Protein 3BQZ (pdb70)

InterPro domains:
  IPR001647 DNA-binding HTH domain, TetR-type [PF00440] (7-53)
  IPR001647 DNA-binding HTH domain, TetR-type [PR00455] (7-20)
  IPR001647 DNA-binding HTH domain, TetR-type [PR00455] (28-51)
  IPR001647 DNA-binding HTH domain, TetR-type [PS50977] (1-61)
  IPR009057 Homedomain-like superfamily [SSF46689] (3-65)
  IPR013571 Transcription regulator QacR, C-terminal [PF08360] (57-188)
  IPR023772 DNA-binding HTH domain, TetR-type, conserved site [PS01081] (19-49)
  IPR036271 Tetracyclin repressor-like, C-terminal domain superfamily [SSF48498] (73-186)
  IPR050624 Nucleoid occlusion factor SlmA/HTH-type transcriptional regulator [PTHR43479] (4-172)

B-factor: mean 48.82, std 16.09, range [23.46, 126.9]

Radius of gyration: 21.6 Å; Cα contacts (8 Å, |Δi|>4): 389; chains: 2; bounding box: 62×37×54 Å

Organism: Staphylococcus aureus (strain Mu50 / ATCC 700699) (NCBI:txid158878)

CATH classification: 1.10.10.60 (+1 more: 1.10.357.10)

Secondary structure (DSSP, 8-state):
-HHHHHHHHHHHHHHHHHHHH--HHHHHHHHT--HHHHHHHHSSHHHHHHHHHHHHHHHHHHHHHHHGGG--SHHHHHHHHHHHHHHHHHH-TTHHHHHHHHHHHTT-HHHHHHHHHHHHHHHHHHHHHHHHHHHHTS---S-HHHHHHHHHHHHHHHHHH-----HHHHHHHHHHHHHHHHHHT-/-HHHHHHHHHHHHHHTTTT--HHHHHHHTT--HHHHHHHTSSHHHHHHHHHHHHHHHHHHHHHHHGGG--SHHHHHHHHHHHHHH-SSSGGGHHHHHHHHTT-------HHHHHHHHHHHHHHHHHHHHTTS---S-HHHHHHHHHHHHHHHHHHTTTS-HHHHHHHHHHHHHHHHHTT-

Solvent-accessible surface area: 17112 Å² total; per-residue (Å²): 123,117,56,5,31,35,37,0,33,99,20,2,36,47,44,0,6,38,36,0,73,52,48,58,6,38,77,108,8,102,32,39,73,54,43,11,142,91,92,3,55,80,56,38,65,8,0,39,56,5,0,85,70,6,14,57,88,9,52,97,36,19,155,144,38,44,141,150,7,91,50,13,118,69,35,0,58,36,0,0,61,20,2,14,74,14,115,40,8,2,31,0,7,4,1,9,6,2,0,47,51,80,79,106,101,68,43,72,14,58,156,26,14,102,51,13,18,69,16,0,52,72,3,0,107,64,0,51,125,105,68,58,33,92,17,167,73,19,93,11,4,0,66,2,0,0,2,0,0,1,0,2,4,0,32,2,62,66,71,90,74,97,86,18,26,133,22,0,52,79,0,0,92,3,0,18,61,8,23,110,129,55,93,69,90,0,21,36,15,0,60,114,21,1,65,156,71,6,3,44,65,0,68,30,28,74,0,12,154,107,6,145,42,56,128,53,39,6,153,171,59,3,57,55,36,37,45,0,0,7,69,4,19,62,79,24,10,61,125,28,72,87,57,20,135,133,53,45,142,174,11,180,41,11,85,83,29,0,66,44,3,0,52,17,6,1,40,20,41,109,148,46,67,0,31,80,0,47,20,18,0,14,0,30,36,16,67,47,133,74,20,10,65,102,12,42,52,19,55,67,67,66,28,79,16,2,56,82,4,0,110,77,0,47,132,99,63,41,17,105,18,164,81,16,85,15,2,0,74,1,0,6,17,0,0,32,0,4,10,34,10,10,54,22,80,87,51,108,67,25,45,124,5,0,45,83,0,0,92,5,0,2,55,8,22,106

Sequence (366 aa):
KDKILGVAKELFIKNGYNATTTGEIVKLSESSKGNLYYHFKTKENLFLEILNIEESKWQEQWKKEQIKAKTNREKFYLYNELSLTTQYYYPLQNAIIEFYTEYTNINEMNKLENKYIDAYHVIFKEGNLNGEWSINDVNAVSKIAANAVNGIVTFTHEQNINERIKLMNKFSQIFLNGLSNLKDKILGVAKELFIKNGYNATTTGEIVKLSESSKGNLYYHFKTKENLFLEILNIEESKWQEQWKKEQIKAKTNREKFYLYNELSLTTQYYYPLQNAIIEFYTEYYKTNSINEKMNKLENKYIDAYHVIFKEGNLNGEWSINDVNAVSKIAANAVNGIVTFTHEQNINERIKLMNKFSQIFLNGLS

Nearest PDB structures (foldseek):
  3bqz-assembly1_B  TM=1.006E+00  e=1.310E-23  Staphylococcus aureus
  3br3-assembly1_B  TM=9.927E-01  e=4.222E-20  Staphylococcus aureus
  3bti-assembly2_E  TM=9.973E-01  e=6.108E-20  Staphylococcus aureus subsp. aureus Mu50
  3bt9-assembly2_E  TM=9.835E-01  e=7.347E-20  Staphylococcus aureus subsp. aureus Mu50
  3br2-assembly2_E  TM=9.962E-01  e=5.600E-19  Staphylococcus aureus

Structure (mmCIF, N/CA/C/O backbone):
data_3BQZ
#
_entry.id   3BQZ
#
_cell.length_a   104.387
_cell.length_b   104.387
_cell.length_c   97.184
_cell.angle_alpha   90.00
_cell.angle_beta   90.00
_cell.angle_gamma   120.00
#
_symmetry.space_group_name_H-M   'P 62'
#
loop_
_entity.id
_entity.type
_entity.pdbx_description
1 polymer 'HTH-type transcriptional regulator qacR'
2 non-polymer 'SULFATE ION'
3 non-polymer IMIDAZOLE
4 non-polymer 'MALACHITE GREEN'
5 water water
#
loop_
_atom_site.group_PDB
_atom_site.id
_atom_site.type_symbol
_atom_site.label_atom_id
_atom_site.label_alt_id
_atom_site.label_comp_id
_atom_site.label_asym_id
_atom_site.label_entity_id
_atom_site.label_seq_id
_atom_site.pdbx_PDB_ins_code
_atom_site.Cartn_x
_atom_site.Cartn_y
_atom_site.Cartn_z
_atom_site.occupancy
_atom_site.B_iso_or_equiv
_atom_site.auth_seq_id
_atom_site.auth_comp_id
_atom_site.auth_asym_id
_atom_site.auth_atom_id
_atom_site.pdbx_PDB_model_num
ATOM 1 N N . LYS A 1 4 ? 4.155 73.393 27.530 1.00 78.75 4 LYS B N 1
ATOM 2 C CA . LYS A 1 4 ? 4.900 74.468 26.812 1.00 78.74 4 LYS B CA 1
ATOM 3 C C . LYS A 1 4 ? 5.972 73.874 25.899 1.00 78.27 4 LYS B C 1
ATOM 4 O O . LYS A 1 4 ? 6.058 74.227 24.723 1.00 78.16 4 LYS B O 1
ATOM 10 N N . ASP A 1 5 ? 6.771 72.960 26.443 1.00 77.50 5 ASP B N 1
ATOM 11 C CA . ASP A 1 5 ? 7.968 72.467 25.755 1.00 76.93 5 ASP B CA 1
ATOM 12 C C . ASP A 1 5 ? 7.653 71.440 24.657 1.00 75.55 5 ASP B C 1
ATOM 13 O O . ASP A 1 5 ? 8.447 71.253 23.726 1.00 75.55 5 ASP B O 1
ATOM 18 N N . LYS A 1 6 ? 6.506 70.771 24.783 1.00 73.67 6 LYS B N 1
ATOM 19 C CA . LYS A 1 6 ? 6.002 69.868 23.746 1.00 72.11 6 LYS B CA 1
ATOM 20 C C . LYS A 1 6 ? 5.448 70.658 22.551 1.00 70.39 6 LYS B C 1
ATOM 21 O O . LYS A 1 6 ? 5.529 70.211 21.400 1.00 69.65 6 LYS B O 1
ATOM 23 N N . ILE A 1 7 ? 4.879 71.827 22.837 1.00 68.73 7 ILE B N 1
ATOM 24 C CA . ILE A 1 7 ? 4.350 72.704 21.795 1.00 67.49 7 ILE B CA 1
ATOM 25 C C . ILE A 1 7 ? 5.503 73.329 20.996 1.00 65.99 7 ILE B C 1
ATOM 26 O O . ILE A 1 7 ? 5.401 73.475 19.780 1.00 65.96 7 ILE B O 1
ATOM 31 N N . LEU A 1 8 ? 6.592 73.675 21.687 1.00 64.00 8 LEU B N 1
ATOM 32 C CA . LEU A 1 8 ? 7.770 74.278 21.059 1.00 62.49 8 LEU B CA 1
ATOM 33 C C . LEU A 1 8 ? 8.531 73.306 20.161 1.00 62.41 8 LEU B C 1
ATOM 34 O O . LEU A 1 8 ? 9.046 73.696 19.107 1.00 62.12 8 LEU B O 1
ATOM 39 N N . GLY A 1 9 ? 8.623 72.052 20.595 1.00 61.60 9 GLY B N 1
ATOM 40 C CA . GLY A 1 9 ? 9.385 71.042 19.877 1.00 60.58 9 GLY B CA 1
ATOM 41 C C . GLY A 1 9 ? 8.664 70.559 18.639 1.00 59.76 9 GLY B C 1
ATOM 42 O O . GLY A 1 9 ? 9.262 70.455 17.572 1.00 60.09 9 GLY B O 1
ATOM 43 N N . VAL A 1 10 ? 7.378 70.252 18.792 1.00 58.66 10 VAL B N 1
ATOM 44 C CA . VAL A 1 10 ? 6.534 69.832 17.670 1.00 57.67 10 VAL B CA 1
ATOM 45 C C . VAL A 1 10 ? 6.323 70.977 16.671 1.00 56.16 10 VAL B C 1
ATOM 46 O O . VAL A 1 10 ? 6.301 70.745 15.464 1.00 56.17 10 VAL B O 1
ATOM 50 N N . ALA A 1 11 ? 6.165 72.200 17.177 1.00 54.36 11 ALA B N 1
ATOM 51 C CA . ALA A 1 11 ? 5.987 73.362 16.320 1.00 52.93 11 ALA B CA 1
ATOM 52 C C . ALA A 1 11 ? 7.207 73.507 15.419 1.00 51.33 11 ALA B C 1
ATOM 53 O O . ALA A 1 11 ? 7.090 73.497 14.191 1.00 51.15 11 ALA B O 1
ATOM 55 N N . LYS A 1 12 ? 8.373 73.613 16.045 1.00 49.98 12 LYS B N 1
ATOM 56 C CA . LYS A 1 12 ? 9.630 73.757 15.323 1.00 49.62 12 LYS B CA 1
ATOM 57 C C . LYS A 1 12 ? 9.748 72.719 14.212 1.00 48.69 12 LYS B C 1
ATOM 58 O O . LYS A 1 12 ? 10.104 73.057 13.083 1.00 47.32 12 LYS B O 1
ATOM 64 N N . GLU A 1 13 ? 9.415 71.470 14.525 1.00 47.50 13 GLU B N 1
ATOM 65 C CA . GLU A 1 13 ? 9.576 70.392 13.567 1.00 47.36 13 GLU B CA 1
ATOM 66 C C . GLU A 1 13 ? 8.639 70.515 12.389 1.00 46.36 13 GLU B C 1
ATOM 67 O O . GLU A 1 13 ? 9.052 70.293 11.248 1.00 45.00 13 GLU B O 1
ATOM 73 N N . LEU A 1 14 ? 7.376 70.818 12.677 1.00 45.77 14 LEU B N 1
ATOM 74 C CA . LEU A 1 14 ? 6.378 71.006 11.641 1.00 46.08 14 LEU B CA 1
ATOM 75 C C . LEU A 1 14 ? 6.726 72.205 10.760 1.00 45.76 14 LEU B C 1
ATOM 76 O O . LEU A 1 14 ? 6.533 72.143 9.554 1.00 45.98 14 LEU B O 1
ATOM 81 N N . PHE A 1 15 ? 7.233 73.280 11.368 1.00 45.61 15 PHE B N 1
ATOM 82 C CA . PHE A 1 15 ? 7.655 74.480 10.627 1.00 45.88 15 PHE B CA 1
ATOM 83 C C . PHE A 1 15 ? 8.803 74.154 9.679 1.00 45.43 15 PHE B C 1
ATOM 84 O O . PHE A 1 15 ? 8.806 74.587 8.530 1.00 43.89 15 PHE B O 1
ATOM 92 N N . ILE A 1 16 ? 9.778 73.393 10.173 1.00 45.04 16 ILE B N 1
ATOM 93 C CA . ILE A 1 16 ? 10.877 72.929 9.343 1.00 44.60 16 ILE B CA 1
ATOM 94 C C . ILE A 1 16 ? 10.361 72.060 8.198 1.00 45.00 16 ILE B C 1
ATOM 95 O O . ILE A 1 16 ? 10.750 72.255 7.048 1.00 43.54 16 ILE B O 1
ATOM 100 N N . LYS A 1 17 ? 9.486 71.109 8.521 1.00 46.11 17 LYS B N 1
ATOM 101 C CA . LYS A 1 17 ? 8.995 70.140 7.541 1.00 47.29 17 LYS B CA 1
ATOM 102 C C . LYS A 1 17 ? 8.068 70.771 6.491 1.00 48.39 17 LYS B C 1
ATOM 103 O O . LYS A 1 17 ? 8.179 70.455 5.299 1.00 49.68 17 LYS B O 1
ATOM 105 N N . ASN A 1 18 ? 7.176 71.664 6.936 1.00 48.61 18 ASN B N 1
ATOM 106 C CA . ASN A 1 18 ? 6.080 72.180 6.098 1.00 48.53 18 ASN B CA 1
ATOM 107 C C . ASN A 1 18 ? 6.027 73.698 5.896 1.00 47.53 18 ASN B C 1
ATOM 108 O O . ASN A 1 18 ? 5.228 74.175 5.107 1.00 48.22 18 ASN B O 1
ATOM 113 N N . GLY A 1 19 ? 6.841 74.457 6.616 1.00 46.77 19 GLY B N 1
ATOM 114 C CA . GLY A 1 19 ? 6.785 75.908 6.546 1.00 46.31 19 GLY B CA 1
ATOM 115 C C . GLY A 1 19 ? 5.768 76.506 7.501 1.00 46.88 19 GLY B C 1
ATOM 116 O O . GLY A 1 19 ? 5.105 75.778 8.251 1.00 47.36 19 GLY B O 1
ATOM 117 N N . TYR A 1 20 ? 5.648 77.835 7.472 1.00 46.85 20 TYR B N 1
ATOM 118 C CA . TYR A 1 20 ? 4.770 78.566 8.389 1.00 48.09 20 TYR B CA 1
ATOM 119 C C . TYR A 1 20 ? 3.290 78.337 8.068 1.00 49.44 20 TYR B C 1
ATOM 120 O O . TYR A 1 20 ? 2.520 77.938 8.936 1.00 48.26 20 TYR B O 1
ATOM 129 N N . ASN A 1 21 ? 2.903 78.581 6.816 1.00 51.18 21 ASN B N 1
ATOM 130 C CA . ASN A 1 21 ? 1.492 78.506 6.420 1.00 52.05 21 ASN B CA 1
ATOM 131 C C . ASN A 1 21 ? 0.856 77.133 6.637 1.00 52.76 21 ASN B C 1
ATOM 132 O O . ASN A 1 21 ? -0.220 77.037 7.224 1.00 52.80 21 ASN B O 1
ATOM 137 N N . ALA A 1 22 ? 1.529 76.078 6.186 1.00 53.64 22 ALA B N 1
ATOM 138 C CA . ALA A 1 22 ? 0.979 74.717 6.249 1.00 54.38 22 ALA B CA 1
ATOM 139 C C . ALA A 1 22 ? 0.941 74.110 7.667 1.00 55.81 22 ALA B C 1
ATOM 140 O O . ALA A 1 22 ? 0.371 73.035 7.866 1.00 56.03 22 ALA B O 1
ATOM 142 N N . THR A 1 23 ? 1.548 74.788 8.637 1.00 57.01 23 THR B N 1
ATOM 143 C CA . THR A 1 23 ? 1.508 74.360 10.030 1.00 58.34 23 THR B C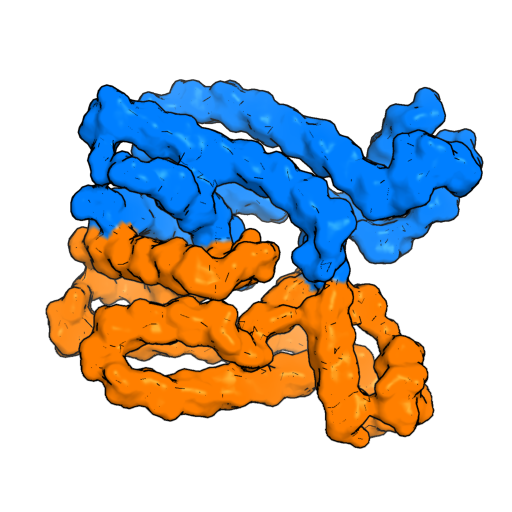A 1
ATOM 144 C C . THR A 1 23 ? 0.353 75.076 10.728 1.00 59.86 23 THR B C 1
ATOM 145 O O . THR A 1 23 ? 0.369 76.292 10.863 1.00 58.78 23 THR B O 1
ATOM 149 N N . THR A 1 24 ? -0.663 74.322 11.146 1.00 62.70 24 THR B N 1
ATOM 150 C CA . THR A 1 24 ? -1.826 74.907 11.828 1.00 64.95 24 THR B CA 1
ATOM 151 C C . THR A 1 24 ? -1.738 74.659 13.332 1.00 66.76 24 THR B C 1
ATOM 152 O O . THR A 1 24 ? -1.154 73.665 13.762 1.00 66.50 24 THR B O 1
ATOM 156 N N . THR A 1 25 ? -2.317 75.568 14.120 1.00 69.25 25 THR B N 1
ATOM 157 C CA . THR A 1 25 ? -2.399 75.406 15.580 1.00 71.41 25 THR B CA 1
ATOM 158 C C . THR A 1 25 ? -3.188 74.153 15.972 1.00 72.92 25 THR B C 1
ATOM 159 O O . THR A 1 25 ? -2.956 73.586 17.038 1.00 73.25 25 THR B O 1
ATOM 163 N N . GLY A 1 26 ? -4.125 73.737 15.119 1.00 74.54 26 GLY B N 1
ATOM 164 C CA . GLY A 1 26 ? -4.837 72.471 15.306 1.00 76.07 26 GLY B CA 1
ATOM 165 C C . GLY A 1 26 ? -3.907 71.277 15.157 1.00 77.34 26 GLY B C 1
ATOM 166 O O . GLY A 1 26 ? -3.960 70.330 15.943 1.00 77.62 26 GLY B O 1
ATOM 167 N N . GLU A 1 27 ? -3.051 71.334 14.140 1.00 78.72 27 GLU B N 1
ATOM 168 C CA . GLU A 1 27 ? -2.041 70.304 13.898 1.00 79.58 27 GLU B CA 1
ATOM 169 C C . GLU A 1 27 ? -0.980 70.266 15.004 1.00 80.08 27 GLU B C 1
ATOM 170 O O . GLU A 1 27 ? -0.431 69.201 15.291 1.00 80.07 27 GLU B O 1
ATOM 176 N N . ILE A 1 28 ? -0.684 71.421 15.608 1.00 80.69 28 ILE B N 1
ATOM 177 C CA . ILE A 1 28 ? 0.219 71.480 16.765 1.00 81.52 28 ILE B CA 1
ATOM 178 C C . ILE A 1 28 ? -0.500 70.886 17.978 1.00 82.39 28 ILE B C 1
ATOM 179 O O . ILE A 1 28 ? 0.074 70.090 18.717 1.00 82.30 28 ILE B O 1
ATOM 184 N N . VAL A 1 29 ? -1.755 71.294 18.168 1.00 83.25 29 VAL B N 1
ATOM 185 C CA . VAL A 1 29 ? -2.621 70.788 19.246 1.00 83.75 29 VAL B CA 1
ATOM 186 C C . VAL A 1 29 ? -2.780 69.261 19.235 1.00 84.21 29 VAL B C 1
ATOM 187 O O . VAL A 1 29 ? -2.729 68.627 20.289 1.00 84.07 29 VAL B O 1
ATOM 191 N N . LYS A 1 30 ? -2.968 68.681 18.049 1.00 84.92 30 LYS B N 1
ATOM 192 C CA . LYS A 1 30 ? -3.189 67.234 17.909 1.00 85.46 30 LYS B CA 1
ATOM 193 C C . LYS A 1 30 ? -1.934 66.400 18.200 1.00 86.01 30 LYS B C 1
ATOM 194 O O . LYS A 1 30 ? -2.018 65.345 18.829 1.00 86.30 30 LYS B O 1
ATOM 196 N N . LEU A 1 31 ? -0.780 66.881 17.745 1.00 86.61 31 LEU B N 1
ATOM 197 C CA . LEU A 1 31 ? 0.486 66.145 17.860 1.00 87.06 31 LEU B CA 1
ATOM 198 C C . LEU A 1 31 ? 1.310 66.520 19.108 1.00 87.26 31 LEU B C 1
ATOM 199 O O . LEU A 1 31 ? 2.364 65.925 19.350 1.00 86.79 31 LEU B O 1
ATOM 204 N N . SER A 1 32 ? 0.837 67.493 19.891 1.00 87.69 32 SER B N 1
ATOM 205 C CA . SER A 1 32 ? 1.530 67.909 21.117 1.00 88.21 32 SER B CA 1
ATOM 206 C C . SER A 1 32 ? 0.727 67.630 22.392 1.00 89.20 32 SER B C 1
ATOM 207 O O . SER A 1 32 ? 1.117 68.071 23.477 1.00 89.22 32 SER B O 1
ATOM 210 N N . GLU A 1 33 ? -0.376 66.895 22.266 1.00 90.29 33 GLU B N 1
ATOM 211 C CA . GLU A 1 33 ? -1.214 66.545 23.414 1.00 91.49 33 GLU B CA 1
ATOM 212 C C . GLU A 1 33 ? -1.491 67.762 24.312 1.00 92.48 33 GLU B C 1
ATOM 213 O O . GLU A 1 33 ? -1.075 67.805 25.474 1.00 92.95 33 GLU B O 1
ATOM 215 N N . SER A 1 34 ? -2.180 68.752 23.753 1.00 93.12 34 SER B N 1
ATOM 216 C CA . SER A 1 34 ? -2.539 69.964 24.490 1.00 93.74 34 SER B CA 1
ATOM 217 C C . SER A 1 34 ? -3.709 70.672 23.809 1.00 94.21 34 SER B C 1
ATOM 218 O O . SER A 1 34 ? -3.928 70.507 22.606 1.00 94.38 34 SER B O 1
ATOM 220 N N . SER A 1 35 ? -4.459 71.453 24.584 1.00 94.52 35 SER B N 1
ATOM 221 C CA . SER A 1 35 ? -5.651 72.134 24.077 1.00 94.53 35 SER B CA 1
ATOM 222 C C . SER A 1 35 ? -5.311 73.377 23.262 1.00 94.40 35 SER B C 1
ATOM 223 O O . SER A 1 35 ? -4.206 73.910 23.362 1.00 94.23 35 SER B O 1
ATOM 224 N N . LYS A 1 36 ? -6.271 73.832 22.459 1.00 94.56 36 LYS B N 1
ATOM 225 C CA . LYS A 1 36 ? -6.137 75.087 21.715 1.00 94.67 36 LYS B CA 1
ATOM 226 C C . LYS A 1 36 ? -5.996 76.286 22.664 1.00 94.88 36 LYS B C 1
ATOM 227 O O . LYS A 1 36 ? -5.369 77.289 22.316 1.00 95.04 36 LYS B O 1
ATOM 229 N N . GLY A 1 37 ? -6.587 76.171 23.854 1.00 94.92 37 GLY B N 1
ATOM 230 C CA . GLY A 1 37 ? -6.423 77.158 24.923 1.00 94.83 37 GLY B CA 1
ATOM 231 C C . GLY A 1 37 ? -5.147 76.971 25.732 1.00 94.82 37 GLY B C 1
ATOM 232 O O . GLY A 1 37 ? -4.722 77.885 26.444 1.00 94.82 37 GLY B O 1
ATOM 233 N N . ASN A 1 38 ? -4.550 75.782 25.645 1.00 94.61 38 ASN B N 1
ATOM 234 C CA . ASN A 1 38 ? -3.232 75.522 26.228 1.00 94.24 38 ASN B CA 1
ATOM 235 C C . ASN A 1 38 ? -2.123 76.227 25.442 1.00 93.88 38 ASN B C 1
ATOM 236 O O . ASN A 1 38 ? -1.147 76.699 26.031 1.00 93.95 38 ASN B O 1
ATOM 238 N N . LEU A 1 39 ? -2.273 76.288 24.116 1.00 93.27 39 LEU B N 1
ATOM 239 C CA . LEU A 1 39 ? -1.361 77.056 23.259 1.00 92.72 39 LEU B CA 1
ATOM 240 C C . LEU A 1 39 ? -1.502 78.544 23.561 1.00 92.18 39 LEU B C 1
ATOM 241 O O . LEU A 1 39 ? -0.503 79.258 23.695 1.00 91.91 39 LEU B O 1
ATOM 243 N N . TYR A 1 40 ? -2.753 78.995 23.667 1.00 91.79 40 TYR B N 1
ATOM 244 C CA . TYR A 1 40 ? -3.078 80.333 24.166 1.00 91.38 40 TYR B CA 1
ATOM 245 C C . TYR A 1 40 ? -2.575 80.457 25.603 1.00 90.37 40 TYR B C 1
ATOM 246 O O . TYR A 1 40 ? -2.383 79.447 26.287 1.00 91.03 40 TYR B O 1
ATOM 255 N N . TYR A 1 41 ? -2.338 81.685 26.056 1.00 88.72 41 TYR B N 1
ATOM 256 C CA . TYR A 1 41 ? -1.838 81.931 27.416 1.00 87.16 41 TYR B CA 1
ATOM 257 C C . TYR A 1 41 ? -0.337 81.658 27.501 1.00 85.28 41 TYR B C 1
ATOM 258 O O . TYR A 1 41 ? 0.432 82.538 27.906 1.00 85.29 41 TYR B O 1
ATOM 260 N N . HIS A 1 42 ? 0.074 80.444 27.133 1.00 83.00 42 HIS B N 1
ATOM 261 C CA . HIS A 1 42 ? 1.501 80.131 26.978 1.00 81.05 42 HIS B CA 1
ATOM 262 C C . HIS A 1 42 ? 2.135 80.898 25.816 1.00 78.93 42 HIS B C 1
ATOM 263 O O . HIS A 1 42 ? 3.209 81.486 25.975 1.00 79.00 42 HIS B O 1
ATOM 270 N N . PHE A 1 43 ? 1.472 80.885 24.657 1.00 76.41 43 PHE B N 1
ATOM 271 C CA . PHE A 1 43 ? 1.987 81.560 23.454 1.00 74.08 43 PHE B CA 1
ATOM 272 C C . PHE A 1 43 ? 1.065 82.625 22.847 1.00 72.15 43 PHE B C 1
ATOM 273 O O . PHE A 1 43 ? 1.524 83.444 22.049 1.00 71.37 43 PHE B O 1
ATOM 281 N N . LYS A 1 44 ? -0.216 82.617 23.220 1.00 70.33 44 LYS B N 1
ATOM 282 C CA . LYS A 1 44 ? -1.209 83.571 22.694 1.00 68.79 44 LYS B CA 1
ATOM 283 C C . LYS A 1 44 ? -1.599 83.267 21.240 1.00 66.70 44 LYS B C 1
ATOM 284 O O . LYS A 1 44 ? -2.748 82.914 20.966 1.00 66.25 44 LYS B O 1
ATOM 286 N N . THR A 1 45 ? -0.636 83.400 20.324 1.00 64.68 45 THR B N 1
ATOM 287 C CA . THR A 1 45 ? -0.865 83.218 18.885 1.00 62.22 45 THR B CA 1
ATOM 288 C C . THR A 1 45 ? 0.202 82.341 18.212 1.00 61.05 45 THR B C 1
ATOM 289 O O . THR A 1 45 ? 1.260 82.066 18.784 1.00 60.64 45 THR B O 1
ATOM 293 N N . LYS A 1 46 ? -0.103 81.893 16.997 1.00 59.60 46 LYS B N 1
ATOM 294 C CA . LYS A 1 46 ? 0.835 81.121 16.168 1.00 58.55 46 LYS B CA 1
ATOM 295 C C . LYS A 1 46 ? 2.090 81.933 15.824 1.00 57.36 46 LYS B C 1
ATOM 296 O O . LYS A 1 46 ? 3.186 81.389 15.773 1.00 56.76 46 LYS B O 1
ATOM 302 N N . GLU A 1 47 ? 1.908 83.227 15.589 1.00 56.70 47 GLU B N 1
ATOM 303 C CA . GLU A 1 47 ? 2.997 84.145 15.268 1.00 57.26 47 GLU B CA 1
ATOM 304 C C . GLU A 1 47 ? 3.996 84.280 16.396 1.00 56.17 47 GLU B C 1
ATOM 305 O O . GLU A 1 47 ? 5.199 84.305 16.157 1.00 55.90 47 GLU B O 1
ATOM 311 N N . ASN A 1 48 ? 3.481 84.415 17.613 1.00 55.40 48 ASN B N 1
ATOM 312 C CA . ASN A 1 48 ? 4.299 84.600 18.804 1.00 55.14 48 ASN B CA 1
ATOM 313 C C . ASN A 1 48 ? 5.056 83.317 19.182 1.00 53.11 48 ASN B C 1
ATOM 314 O O . ASN A 1 48 ? 6.187 83.374 19.674 1.00 53.75 48 ASN B O 1
ATOM 319 N N . LEU A 1 49 ? 4.424 82.173 18.955 1.00 50.84 49 LEU B N 1
ATOM 320 C CA . LEU A 1 49 ? 5.083 80.877 19.085 1.00 49.69 49 LEU B CA 1
ATOM 321 C C . LEU A 1 49 ? 6.266 80.741 18.116 1.00 49.08 49 LEU B C 1
ATOM 322 O O . LEU A 1 49 ? 7.335 80.299 18.518 1.00 49.16 49 LEU B O 1
ATOM 327 N N . PHE A 1 50 ? 6.063 81.124 16.851 1.00 47.76 50 PHE B N 1
ATOM 328 C CA . PHE A 1 50 ? 7.112 81.056 15.826 1.00 46.70 50 PHE B CA 1
ATOM 329 C C . PHE A 1 50 ? 8.277 81.978 16.154 1.00 46.31 50 PHE B C 1
ATOM 330 O O . PHE A 1 50 ? 9.428 81.577 16.076 1.00 44.56 50 PHE B O 1
ATOM 338 N N . LEU A 1 51 ? 7.967 83.215 16.526 1.00 47.13 51 LEU B N 1
ATOM 339 C CA . LEU A 1 51 ? 8.988 84.200 16.872 1.00 47.68 51 LEU B CA 1
ATOM 340 C C . LEU A 1 51 ? 9.778 83.818 18.117 1.00 47.66 51 LEU B C 1
ATOM 341 O O . LEU A 1 51 ? 10.954 84.153 18.232 1.00 47.32 51 LEU B O 1
ATOM 346 N N . GLU A 1 52 ? 9.114 83.156 19.059 1.00 48.41 52 GLU B N 1
ATOM 347 C CA . GLU A 1 52 ? 9.796 82.595 20.218 1.00 49.65 52 GLU B CA 1
ATOM 348 C C . GLU A 1 52 ? 10.710 81.441 19.803 1.00 47.98 52 GLU B C 1
ATOM 349 O O . GLU A 1 52 ? 11.826 81.340 20.290 1.00 46.69 52 GLU B O 1
ATOM 355 N N . ILE A 1 53 ? 10.233 80.579 18.907 1.00 46.97 53 ILE B N 1
ATOM 356 C CA . ILE A 1 53 ? 11.078 79.520 18.351 1.00 46.68 53 ILE B CA 1
ATOM 357 C C . ILE A 1 53 ? 12.335 80.104 17.677 1.00 47.16 53 ILE B C 1
ATOM 358 O O . ILE A 1 53 ? 13.430 79.591 17.878 1.00 47.96 53 ILE B O 1
ATOM 363 N N . LEU A 1 54 ? 12.193 81.193 16.919 1.00 46.90 54 LEU B N 1
ATOM 364 C CA . LEU A 1 54 ? 13.341 81.824 16.266 1.00 47.48 54 LEU B CA 1
ATOM 365 C C . LEU A 1 54 ? 14.332 82.423 17.258 1.00 48.33 54 LEU B C 1
ATOM 366 O O . LEU A 1 54 ? 15.540 82.400 17.018 1.00 47.54 54 LEU B O 1
ATOM 371 N N . ASN A 1 55 ? 13.813 83.023 18.330 1.00 48.82 55 ASN B N 1
ATOM 372 C CA . ASN A 1 55 ? 14.650 83.578 19.390 1.00 49.35 55 ASN B CA 1
ATOM 373 C C . ASN A 1 55 ? 15.535 82.479 19.991 1.00 47.54 55 ASN B C 1
ATOM 374 O O . ASN A 1 55 ? 16.741 82.646 20.103 1.00 46.94 55 ASN B O 1
ATOM 379 N N . ILE A 1 56 ? 14.914 81.365 20.372 1.00 47.16 56 ILE B N 1
ATOM 380 C CA . ILE A 1 56 ? 15.622 80.210 20.928 1.00 46.88 56 ILE B CA 1
ATOM 381 C C . ILE A 1 56 ? 16.639 79.644 19.916 1.00 46.05 56 ILE B C 1
ATOM 382 O O . ILE A 1 56 ? 17.772 79.303 20.280 1.00 45.63 56 ILE B O 1
ATOM 387 N N . GLU A 1 57 ? 16.226 79.547 18.654 1.00 45.29 57 GLU B N 1
ATOM 388 C CA . GLU A 1 57 ? 17.068 78.966 17.604 1.00 44.54 57 GLU B CA 1
ATOM 389 C C . GLU A 1 57 ? 18.314 79.772 17.345 1.00 42.76 57 GLU B C 1
ATOM 390 O O . GLU A 1 57 ? 19.396 79.213 17.197 1.00 41.40 57 GLU B O 1
ATOM 396 N N . GLU A 1 58 ? 18.168 81.085 17.305 1.00 42.86 58 GLU B N 1
ATOM 397 C CA . GLU A 1 58 ? 19.305 81.962 17.063 1.00 43.89 58 GLU B CA 1
ATOM 398 C C . GLU A 1 58 ? 20.234 82.069 18.282 1.00 44.11 58 GLU B C 1
ATOM 399 O O . GLU A 1 58 ? 21.420 82.341 18.131 1.00 44.52 58 GLU B O 1
ATOM 402 N N . SER A 1 59 ? 19.691 81.888 19.481 1.00 44.76 59 SER B N 1
ATOM 403 C CA . SER A 1 59 ? 20.509 81.846 20.696 1.00 45.43 59 SER B CA 1
ATOM 404 C C . SER A 1 59 ? 21.295 80.550 20.738 1.00 43.74 59 SER B C 1
ATOM 405 O O . SER A 1 59 ? 22.469 80.554 21.063 1.00 43.69 59 SER B O 1
ATOM 408 N N . LYS A 1 60 ? 20.627 79.447 20.412 1.00 43.52 60 LYS B N 1
ATOM 409 C CA . LYS A 1 60 ? 21.275 78.153 20.315 1.00 44.03 60 LYS B CA 1
ATOM 410 C C . LYS A 1 60 ? 22.374 78.186 19.259 1.00 44.08 60 LYS B C 1
ATOM 411 O O . LYS A 1 60 ? 23.489 77.742 19.515 1.00 45.05 60 LYS B O 1
ATOM 417 N N . TRP A 1 61 ? 22.067 78.723 18.079 1.00 43.03 61 TRP B N 1
ATOM 418 C CA . TRP A 1 61 ? 23.055 78.815 17.009 1.00 41.85 61 TRP B CA 1
ATOM 419 C C . TRP A 1 61 ? 24.255 79.627 17.452 1.00 40.60 61 TRP B C 1
ATOM 420 O O . TRP A 1 61 ? 25.389 79.245 17.191 1.00 39.42 61 TRP B O 1
ATOM 431 N N . GLN A 1 62 ? 23.990 80.755 18.098 1.00 41.48 62 GLN B N 1
ATOM 432 C CA . GLN A 1 62 ? 25.041 81.671 18.554 1.00 43.77 62 GLN B CA 1
ATOM 433 C C . GLN A 1 62 ? 25.905 81.059 19.671 1.00 45.85 62 GLN B C 1
ATOM 434 O O . GLN A 1 62 ? 27.120 81.309 19.729 1.00 45.78 62 GLN B O 1
ATOM 436 N N . GLU A 1 63 ? 25.270 80.282 20.556 1.00 46.95 63 GLU B N 1
ATOM 437 C CA . GLU A 1 63 ? 25.996 79.517 21.575 1.00 48.70 63 GLU B CA 1
ATOM 438 C C . GLU A 1 63 ? 26.917 78.539 20.887 1.00 46.43 63 GLU B C 1
ATOM 439 O O . GLU A 1 63 ? 28.103 78.471 21.197 1.00 46.20 63 GLU B O 1
ATOM 445 N N . GLN A 1 64 ? 26.354 77.776 19.955 1.00 44.33 64 GLN B N 1
ATOM 446 C CA . GLN A 1 64 ? 27.109 76.754 19.251 1.00 43.76 64 GLN B CA 1
ATOM 447 C C . GLN A 1 64 ? 28.323 77.341 18.522 1.00 42.75 64 GLN B C 1
ATOM 448 O O . GLN A 1 64 ? 29.395 76.727 18.496 1.00 41.87 64 GLN B O 1
ATOM 454 N N . TRP A 1 65 ? 28.165 78.528 17.932 1.00 41.80 65 TRP B N 1
ATOM 455 C CA . TRP A 1 65 ? 29.271 79.162 17.207 1.00 39.82 65 TRP B CA 1
ATOM 456 C C . TRP A 1 65 ? 30.330 79.703 18.162 1.00 39.74 65 TRP B C 1
ATOM 457 O O . TRP A 1 65 ? 31.513 79.674 17.851 1.00 37.96 65 TRP B O 1
ATOM 468 N N . LYS A 1 66 ? 29.902 80.212 19.310 1.00 42.80 66 LYS B N 1
ATOM 469 C CA . LYS A 1 66 ? 30.841 80.663 20.351 1.00 45.77 66 LYS B CA 1
ATOM 470 C C . LYS A 1 66 ? 31.840 79.565 20.718 1.00 45.74 66 LYS B C 1
ATOM 471 O O . LYS A 1 66 ? 33.033 79.835 20.869 1.00 46.62 66 LYS B O 1
ATOM 477 N N . LYS A 1 67 ? 31.344 78.330 20.826 1.00 45.79 67 LYS B N 1
ATOM 478 C CA . LYS A 1 67 ? 32.161 77.169 21.175 1.00 45.67 67 LYS B CA 1
ATOM 479 C C . LYS A 1 67 ? 33.001 76.661 19.999 1.00 45.71 67 LYS B C 1
ATOM 480 O O . LYS A 1 67 ? 34.150 76.238 20.175 1.00 44.97 67 LYS B O 1
ATOM 486 N N . GLU A 1 68 ? 32.432 76.680 18.798 1.00 44.93 68 GLU B N 1
ATOM 487 C CA . GLU A 1 68 ? 33.097 76.049 17.670 1.00 44.16 68 GLU B CA 1
ATOM 488 C C . GLU A 1 68 ? 34.199 76.914 17.071 1.00 42.01 68 GLU B C 1
ATOM 489 O O . GLU A 1 68 ? 35.135 76.391 16.476 1.00 40.37 68 GLU B O 1
ATOM 495 N N . GLN A 1 69 ? 34.100 78.228 17.229 1.00 42.35 69 GLN B N 1
ATOM 496 C CA . GLN A 1 69 ? 35.040 79.136 16.552 1.00 43.53 69 GLN B CA 1
ATOM 497 C C . GLN A 1 69 ? 36.470 79.095 17.116 1.00 44.27 69 GLN B C 1
ATOM 498 O O . GLN A 1 69 ? 37.414 79.486 16.424 1.00 43.91 69 GLN B O 1
ATOM 504 N N . ILE A 1 70 ? 36.631 78.606 18.353 1.00 44.96 70 ILE B N 1
ATOM 505 C CA . ILE A 1 70 ? 37.964 78.472 18.972 1.00 45.07 70 ILE B CA 1
ATOM 506 C C . ILE A 1 70 ? 38.816 77.517 18.154 1.00 42.95 70 ILE B C 1
ATOM 507 O O . ILE A 1 70 ? 40.039 77.609 18.153 1.00 44.28 70 ILE B O 1
ATOM 512 N N . LYS A 1 71 ? 38.147 76.614 17.444 1.00 41.39 71 LYS B N 1
ATOM 513 C CA . LYS A 1 71 ? 38.798 75.567 16.675 1.00 39.06 71 LYS B CA 1
ATOM 514 C C . LYS A 1 71 ? 39.501 76.087 15.412 1.00 38.71 71 LYS B C 1
ATOM 515 O O . LYS A 1 71 ? 40.348 75.399 14.852 1.00 37.55 71 LYS B O 1
ATOM 521 N N . ALA A 1 72 ? 39.144 77.291 14.973 1.00 39.48 72 ALA B N 1
ATOM 522 C CA . ALA A 1 72 ? 39.770 77.938 13.817 1.00 40.26 72 ALA B CA 1
ATOM 523 C C . ALA A 1 72 ? 40.612 79.093 14.327 1.00 40.60 72 ALA B C 1
ATOM 524 O O . ALA A 1 72 ? 40.091 79.989 14.985 1.00 41.40 72 ALA B O 1
ATOM 526 N N . LYS A 1 73 ? 41.915 79.051 14.061 1.00 41.69 73 LYS B N 1
ATOM 527 C CA . LYS A 1 73 ? 42.833 80.039 14.622 1.00 42.55 73 LYS B CA 1
ATOM 528 C C . LYS A 1 73 ? 42.737 81.360 13.852 1.00 42.24 73 LYS B C 1
ATOM 529 O O . LYS A 1 73 ? 42.596 82.422 14.457 1.00 42.72 73 LYS B O 1
ATOM 531 N N . THR A 1 74 ? 42.810 81.285 12.524 1.00 42.15 74 THR B N 1
ATOM 532 C CA . THR A 1 74 ? 42.709 82.487 11.686 1.00 42.77 74 THR B CA 1
ATOM 533 C C . THR A 1 74 ? 41.250 82.762 11.310 1.00 43.38 74 THR B C 1
ATOM 534 O O . THR A 1 74 ? 40.413 81.864 11.311 1.00 44.34 74 THR B O 1
ATOM 538 N N . ASN A 1 75 ? 40.953 84.017 11.000 1.00 44.01 75 ASN B N 1
ATOM 539 C CA . ASN A 1 75 ? 39.620 84.411 10.547 1.00 43.02 75 ASN B CA 1
ATOM 540 C C . ASN A 1 75 ? 39.280 83.815 9.188 1.00 41.86 75 ASN B C 1
ATOM 541 O O . ASN A 1 75 ? 38.123 83.518 8.910 1.00 42.02 75 ASN B O 1
ATOM 546 N N . ARG A 1 76 ? 40.294 83.607 8.356 1.00 41.33 76 ARG B N 1
ATOM 547 C CA . ARG A 1 76 ? 40.119 82.855 7.118 1.00 41.36 76 ARG B CA 1
ATOM 548 C C . ARG A 1 76 ? 39.560 81.457 7.411 1.00 40.49 76 ARG B C 1
ATOM 549 O O . ARG A 1 76 ? 38.603 81.002 6.780 1.00 38.77 76 ARG B O 1
ATOM 557 N N . GLU A 1 77 ? 40.170 80.785 8.380 1.00 39.67 77 GLU B N 1
ATOM 558 C CA . GLU A 1 77 ? 39.736 79.459 8.799 1.00 38.52 77 GLU B CA 1
ATOM 559 C C . GLU A 1 77 ? 38.366 79.512 9.447 1.00 35.21 77 GLU B C 1
ATOM 560 O O . GLU A 1 77 ? 37.604 78.583 9.295 1.00 36.31 77 GLU B O 1
ATOM 566 N N . LYS A 1 78 ? 38.065 80.581 10.179 1.00 34.11 78 LYS B N 1
ATOM 567 C CA . LYS A 1 78 ? 36.739 80.767 10.765 1.00 35.32 78 LYS B CA 1
ATOM 568 C C . LYS A 1 78 ? 35.612 80.917 9.727 1.00 34.44 78 LYS B C 1
ATOM 569 O O . LYS A 1 78 ? 34.483 80.501 9.978 1.00 32.95 78 LYS B O 1
ATOM 575 N N . PHE A 1 79 ? 35.922 81.507 8.575 1.00 34.76 79 PHE B N 1
ATOM 576 C CA . PHE A 1 79 ? 34.932 81.700 7.500 1.00 33.97 79 PHE B CA 1
ATOM 577 C C . PHE A 1 79 ? 34.595 80.359 6.887 1.00 32.37 79 PHE B C 1
ATOM 578 O O . PHE A 1 79 ? 33.422 80.009 6.716 1.00 31.83 79 PHE B O 1
ATOM 586 N N . TYR A 1 80 ? 35.627 79.593 6.570 1.00 32.16 80 TYR B N 1
ATOM 587 C CA . TYR A 1 80 ? 35.454 78.211 6.157 1.00 33.50 80 TYR B CA 1
ATOM 588 C C . TYR A 1 80 ? 34.623 77.386 7.160 1.00 34.36 80 TYR B C 1
ATOM 589 O O . TYR A 1 80 ? 33.720 76.632 6.776 1.00 34.00 80 TYR B O 1
ATOM 598 N N . LEU A 1 81 ? 34.935 77.541 8.446 1.00 35.65 81 LEU B N 1
ATOM 599 C CA . LEU A 1 81 ? 34.333 76.721 9.501 1.00 35.06 81 LEU B CA 1
ATOM 600 C C . LEU A 1 81 ? 32.873 77.076 9.702 1.00 35.22 81 LEU B C 1
ATOM 601 O O . LEU A 1 81 ? 32.028 76.194 9.750 1.00 35.04 81 LEU B O 1
ATOM 606 N N . TYR A 1 82 ? 32.588 78.367 9.828 1.00 36.34 82 TYR B N 1
ATOM 607 C CA . TYR A 1 82 ? 31.211 78.847 9.994 1.00 37.14 82 TYR B CA 1
ATOM 608 C C . TYR A 1 82 ? 30.290 78.378 8.871 1.00 35.97 82 TYR B C 1
ATOM 609 O O . TYR A 1 82 ? 29.158 77.999 9.119 1.00 35.86 82 TYR B O 1
ATOM 618 N N . ASN A 1 83 ? 30.786 78.391 7.641 1.00 35.31 83 ASN B N 1
ATOM 619 C CA . ASN A 1 83 ? 29.969 78.057 6.483 1.00 34.73 83 ASN B CA 1
ATOM 620 C C . ASN A 1 83 ? 29.732 76.552 6.375 1.00 35.52 83 ASN B C 1
ATOM 621 O O . ASN A 1 83 ? 28.684 76.121 5.903 1.00 34.11 83 ASN B O 1
ATOM 626 N N . GLU A 1 84 ? 30.731 75.761 6.750 1.00 36.70 84 GLU B N 1
ATOM 627 C CA . GLU A 1 84 ? 30.566 74.302 6.848 1.00 38.57 84 GLU B CA 1
ATOM 628 C C . GLU A 1 84 ? 29.560 73.946 7.945 1.00 36.17 84 GLU B C 1
ATOM 629 O O . GLU A 1 84 ? 28.736 73.063 7.780 1.00 35.67 84 GLU B O 1
ATOM 635 N N . LEU A 1 85 ? 29.639 74.639 9.066 1.00 35.90 85 LEU B N 1
ATOM 636 C CA . LEU A 1 85 ? 28.724 74.391 10.179 1.00 36.47 85 LEU B CA 1
ATOM 637 C C . LEU A 1 85 ? 27.283 74.805 9.888 1.00 36.30 85 LEU B C 1
ATOM 638 O O . LEU A 1 85 ? 26.344 74.220 10.447 1.00 37.14 85 LEU B O 1
ATOM 643 N N . SER A 1 86 ? 27.095 75.812 9.029 1.00 35.35 86 SER B N 1
ATOM 644 C CA . SER A 1 86 ? 25.744 76.223 8.643 1.00 34.25 86 SER B CA 1
ATOM 645 C C . SER A 1 86 ? 25.009 75.076 7.954 1.00 33.14 86 SER B C 1
ATOM 646 O O . SER A 1 86 ? 23.800 74.963 8.082 1.00 33.49 86 SER B O 1
ATOM 649 N N . LEU A 1 87 ? 25.746 74.201 7.277 1.00 33.26 87 LEU B N 1
ATOM 650 C CA . LEU A 1 87 ? 25.172 73.033 6.622 1.00 34.29 87 LEU B CA 1
ATOM 651 C C . LEU A 1 87 ? 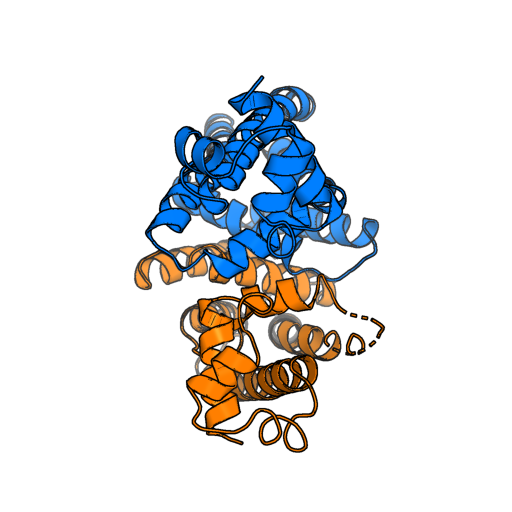24.802 71.892 7.555 1.00 36.50 87 LEU B C 1
ATOM 652 O O . LEU A 1 87 ? 23.961 71.085 7.202 1.00 37.33 87 LEU B O 1
ATOM 657 N N . THR A 1 88 ? 25.462 71.799 8.709 1.00 37.21 88 THR B N 1
ATOM 658 C CA . THR A 1 88 ? 25.353 70.629 9.577 1.00 38.30 88 THR B CA 1
ATOM 659 C C . THR A 1 88 ? 24.540 70.922 10.834 1.00 38.98 88 THR B C 1
ATOM 660 O O . THR A 1 88 ? 23.969 70.020 11.428 1.00 40.02 88 THR B O 1
ATOM 664 N N . THR A 1 89 ? 24.480 72.183 11.230 1.00 38.69 89 THR B N 1
ATOM 665 C CA . THR A 1 89 ? 23.829 72.550 12.461 1.00 38.14 89 THR B CA 1
ATOM 666 C C . THR A 1 89 ? 22.340 72.259 12.406 1.00 40.47 89 THR B C 1
ATOM 667 O O . THR A 1 89 ? 21.702 72.372 11.351 1.00 40.16 89 THR B O 1
ATOM 671 N N . GLN A 1 90 ? 21.797 71.861 13.554 1.00 40.40 90 GLN B N 1
ATOM 672 C CA . GLN A 1 90 ? 20.368 71.680 13.703 1.00 41.21 90 GLN B CA 1
ATOM 673 C C . GLN A 1 90 ? 19.672 73.015 13.974 1.00 41.18 90 GLN B C 1
ATOM 674 O O . GLN A 1 90 ? 18.457 73.094 13.883 1.00 41.19 90 GLN B O 1
ATOM 680 N N . TYR A 1 91 ? 20.440 74.056 14.293 1.00 42.10 91 TYR B N 1
ATOM 681 C CA . TYR A 1 91 ? 19.880 75.330 14.723 1.00 43.75 91 TYR B CA 1
ATOM 682 C C . TYR A 1 91 ? 19.758 76.395 13.629 1.00 44.59 91 TYR B C 1
ATOM 683 O O . TYR A 1 91 ? 20.694 76.626 12.854 1.00 43.80 91 TYR B O 1
ATOM 692 N N . TYR A 1 92 ? 18.584 77.030 13.601 1.00 45.67 92 TYR B N 1
ATOM 693 C CA . TYR A 1 92 ? 18.312 78.271 12.861 1.00 46.37 92 TYR B CA 1
ATOM 694 C C . TYR A 1 92 ? 18.241 78.095 11.348 1.00 43.70 92 TYR B C 1
ATOM 695 O O . TYR A 1 92 ? 17.224 78.397 10.736 1.00 43.30 92 TYR B O 1
ATOM 704 N N . TYR A 1 93 ? 19.322 77.606 10.762 1.00 40.97 93 TYR B N 1
ATOM 705 C CA . TYR A 1 93 ? 19.380 77.344 9.330 1.00 39.01 93 TYR B CA 1
ATOM 706 C C . TYR A 1 93 ? 18.303 76.412 8.759 1.00 38.81 93 TYR B C 1
ATOM 707 O O . TYR A 1 93 ? 17.824 76.649 7.649 1.00 38.05 93 TYR B O 1
ATOM 716 N N . PRO A 1 94 ? 17.919 75.340 9.497 1.00 37.87 94 PRO B N 1
ATOM 717 C CA . PRO A 1 94 ? 16.801 74.506 9.034 1.00 36.80 94 PRO B CA 1
ATOM 718 C C . PRO A 1 94 ? 15.440 75.217 8.930 1.00 36.41 94 PRO B C 1
ATOM 719 O O . PRO A 1 94 ? 14.563 74.744 8.231 1.00 37.21 94 PRO B O 1
ATOM 723 N N . LEU A 1 95 ? 15.280 76.339 9.620 1.00 36.36 95 LEU B N 1
ATOM 724 C CA . LEU A 1 95 ? 14.051 77.115 9.593 1.00 37.22 95 LEU B CA 1
ATOM 725 C C . LEU A 1 95 ? 14.009 78.237 8.550 1.00 36.60 95 LEU B C 1
ATOM 726 O O . LEU A 1 95 ? 13.072 79.009 8.550 1.00 36.32 95 LEU B O 1
ATOM 731 N N . GLN A 1 96 ? 15.005 78.350 7.678 1.00 36.62 96 GLN B N 1
ATOM 732 C CA . GLN A 1 96 ? 15.091 79.529 6.811 1.00 36.69 96 GLN B CA 1
ATOM 733 C C . GLN A 1 96 ? 13.906 79.661 5.864 1.00 36.15 96 GLN B C 1
ATOM 734 O O . GLN A 1 96 ? 13.452 80.765 5.607 1.00 34.69 96 GLN B O 1
ATOM 740 N N . ASN A 1 97 ? 13.409 78.534 5.373 1.00 37.61 97 ASN B N 1
ATOM 741 C CA . ASN A 1 97 ? 12.227 78.515 4.519 1.00 40.22 97 ASN B CA 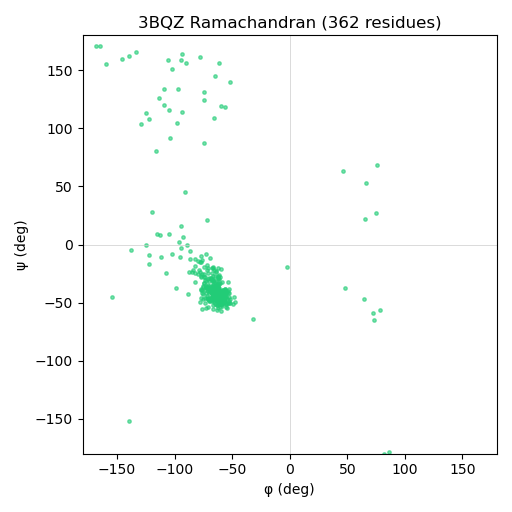1
ATOM 742 C C . ASN A 1 97 ? 10.968 78.989 5.238 1.00 40.74 97 ASN B C 1
ATOM 743 O O . ASN A 1 97 ? 10.185 79.749 4.675 1.00 40.94 97 ASN B O 1
ATOM 748 N N . ALA A 1 98 ? 10.782 78.566 6.487 1.00 41.02 98 ALA B N 1
ATOM 749 C CA . ALA A 1 98 ? 9.718 79.112 7.324 1.00 40.63 98 ALA B CA 1
ATOM 750 C C . ALA A 1 98 ? 9.940 80.604 7.617 1.00 41.64 98 ALA B C 1
ATOM 751 O O . ALA A 1 98 ? 8.977 81.389 7.633 1.00 40.52 98 ALA B O 1
ATOM 753 N N . ILE A 1 99 ? 11.196 80.992 7.843 1.00 42.01 99 ILE B N 1
ATOM 754 C CA . ILE A 1 99 ? 11.530 82.380 8.156 1.00 44.11 99 ILE B CA 1
ATOM 755 C C . ILE A 1 99 ? 11.254 83.315 6.985 1.00 45.80 99 ILE B C 1
ATOM 756 O O . ILE A 1 99 ? 10.695 84.392 7.182 1.00 46.73 99 ILE B O 1
ATOM 761 N N . ILE A 1 100 ? 11.628 82.917 5.774 1.00 46.64 100 ILE B N 1
ATOM 762 C CA . ILE A 1 100 ? 11.401 83.777 4.610 1.00 48.45 100 ILE B CA 1
ATOM 763 C C . ILE A 1 100 ? 9.906 83.940 4.360 1.00 49.65 100 ILE B C 1
ATOM 764 O O . ILE A 1 100 ? 9.439 85.038 4.078 1.00 48.85 100 ILE B O 1
ATOM 769 N N . GLU A 1 101 ? 9.166 82.846 4.497 1.00 51.34 101 GLU B N 1
ATOM 770 C CA . GLU A 1 101 ? 7.741 82.871 4.297 1.00 53.19 101 GLU B CA 1
ATOM 771 C C . GLU A 1 101 ? 7.083 83.768 5.328 1.00 54.47 101 GLU B C 1
ATOM 772 O O . GLU A 1 101 ? 6.324 84.667 4.977 1.00 55.43 101 GLU B O 1
ATOM 778 N N . PHE A 1 102 ? 7.387 83.543 6.598 1.00 55.55 102 PHE B N 1
ATOM 779 C CA . PHE A 1 102 ? 6.885 84.416 7.645 1.00 57.50 102 PHE B CA 1
ATOM 780 C C . PHE A 1 102 ? 7.266 85.882 7.365 1.00 59.95 102 PHE B C 1
ATOM 781 O O . PHE A 1 102 ? 6.437 86.785 7.505 1.00 58.39 102 PHE B O 1
ATOM 789 N N . TYR A 1 103 ? 8.515 86.109 6.963 1.00 63.23 103 TYR B N 1
ATOM 790 C CA . TYR A 1 103 ? 8.984 87.457 6.643 1.00 65.83 103 TYR B CA 1
ATOM 791 C C . TYR A 1 103 ? 8.217 88.079 5.475 1.00 68.24 103 TYR B C 1
ATOM 792 O O . TYR A 1 103 ? 7.957 89.280 5.502 1.00 69.48 103 TYR B O 1
ATOM 801 N N . THR A 1 104 ? 7.841 87.283 4.469 1.00 70.35 104 THR B N 1
ATOM 802 C CA . THR A 1 104 ? 7.075 87.803 3.322 1.00 72.10 104 THR B CA 1
ATOM 803 C C . THR A 1 104 ? 5.560 87.696 3.545 1.00 73.87 104 THR B C 1
ATOM 804 O O . THR A 1 104 ? 4.806 87.281 2.658 1.00 74.64 104 THR B O 1
ATOM 808 N N . GLU A 1 105 ? 5.131 88.082 4.742 1.00 75.06 105 GLU B N 1
ATOM 809 C CA . GLU A 1 105 ? 3.714 88.154 5.108 1.00 76.20 105 GLU B CA 1
ATOM 810 C C . GLU A 1 105 ? 3.520 89.186 6.221 1.00 76.58 105 GLU B C 1
ATOM 811 O O . GLU A 1 105 ? 2.607 90.003 6.154 1.00 76.96 105 GLU B O 1
ATOM 817 N N . TYR A 1 106 ? 4.386 89.140 7.234 1.00 77.00 106 TYR B N 1
ATOM 818 C CA . TYR A 1 106 ? 4.363 90.085 8.344 1.00 77.51 106 TYR B CA 1
ATOM 819 C C . TYR A 1 106 ? 5.561 91.039 8.265 1.00 77.77 106 TYR B C 1
ATOM 820 O O . TYR A 1 106 ? 6.037 91.559 9.283 1.00 77.75 106 TYR B O 1
ATOM 829 N N . THR A 1 109 ? 3.871 95.019 8.992 1.00 84.22 109 THR B N 1
ATOM 830 C CA . THR A 1 109 ? 3.467 95.031 10.399 1.00 84.72 109 THR B CA 1
ATOM 831 C C . THR A 1 109 ? 4.690 95.178 11.322 1.00 85.25 109 THR B C 1
ATOM 832 O O . THR A 1 109 ? 5.051 94.254 12.053 1.00 85.11 109 THR B O 1
ATOM 836 N N . ASN A 1 110 ? 5.306 96.360 11.282 1.00 85.86 110 ASN B N 1
ATOM 837 C CA . ASN A 1 110 ? 6.542 96.636 12.023 1.00 86.24 110 ASN B CA 1
ATOM 838 C C . ASN A 1 110 ? 6.316 96.804 13.523 1.00 86.55 110 ASN B C 1
ATOM 839 O O . ASN A 1 110 ? 7.265 96.802 14.310 1.00 86.88 110 ASN B O 1
ATOM 841 N N . ILE A 1 112 ? 6.506 93.651 14.832 1.00 107.66 112 ILE B N 1
ATOM 842 C CA . ILE A 1 112 ? 7.263 92.401 14.895 1.00 107.70 112 ILE B CA 1
ATOM 843 C C . ILE A 1 112 ? 8.501 92.425 13.988 1.00 107.56 112 ILE B C 1
ATOM 844 O O . ILE A 1 112 ? 9.430 91.640 14.176 1.00 107.55 112 ILE B O 1
ATOM 849 N N . ASN A 1 113 ? 8.509 93.335 13.015 1.00 107.45 113 ASN B N 1
ATOM 850 C CA . ASN A 1 113 ? 9.638 93.490 12.092 1.00 107.17 113 ASN B CA 1
ATOM 851 C C . ASN A 1 113 ? 10.852 94.177 12.739 1.00 106.92 113 ASN B C 1
ATOM 852 O O . ASN A 1 113 ? 11.970 94.075 12.230 1.00 106.88 113 ASN B O 1
ATOM 857 N N . GLU A 1 114 ? 10.628 94.876 13.852 1.00 106.73 114 GLU B N 1
ATOM 858 C CA . GLU A 1 114 ? 11.706 95.521 14.602 1.00 106.59 114 GLU B CA 1
ATOM 859 C C . GLU A 1 114 ? 12.562 94.484 15.327 1.00 106.55 114 GLU B C 1
ATOM 860 O O . GLU A 1 114 ? 13.525 93.957 14.769 1.00 106.34 114 GLU B O 1
ATOM 862 N N . MET A 1 116 ? 12.718 90.860 14.343 1.00 77.64 116 MET B N 1
ATOM 863 C CA . MET A 1 116 ? 12.908 90.125 13.096 1.00 77.80 116 MET B CA 1
ATOM 864 C C . MET A 1 116 ? 14.101 90.662 12.307 1.00 77.66 116 MET B C 1
ATOM 865 O O . MET A 1 116 ? 14.829 89.897 11.666 1.00 77.02 116 MET B O 1
ATOM 870 N N . ASN A 1 117 ? 14.287 91.980 12.342 1.00 77.88 117 ASN B N 1
ATOM 871 C CA . ASN A 1 117 ? 15.490 92.597 11.776 1.00 77.99 117 ASN B CA 1
ATOM 872 C C . ASN A 1 117 ? 16.667 92.600 12.759 1.00 77.18 117 ASN B C 1
ATOM 873 O O . ASN A 1 117 ? 17.820 92.653 12.334 1.00 76.83 117 ASN B O 1
ATOM 878 N N . LYS A 1 118 ? 16.380 92.538 14.060 1.00 76.45 118 LYS B N 1
ATOM 879 C CA . LYS A 1 118 ? 17.436 92.290 15.047 1.00 76.17 118 LYS B CA 1
ATOM 880 C C . LYS A 1 118 ? 17.804 90.798 15.133 1.00 74.74 118 LYS B C 1
ATOM 881 O O . LYS A 1 118 ? 18.844 90.453 15.701 1.00 74.51 118 LYS B O 1
ATOM 887 N N . LEU A 1 119 ? 16.960 89.931 14.564 1.00 73.14 119 LEU B N 1
ATOM 888 C CA . LEU A 1 119 ? 17.313 88.520 14.311 1.00 71.97 119 LEU B CA 1
ATOM 889 C C . LEU A 1 119 ? 18.270 88.378 13.113 1.00 70.57 119 LEU B C 1
ATOM 890 O O . LEU A 1 119 ? 19.219 87.592 13.167 1.00 70.43 119 LEU B O 1
ATOM 895 N N . GLU A 1 120 ? 18.013 89.125 12.037 1.00 68.85 120 GLU B N 1
ATOM 896 C CA . GLU A 1 120 ? 18.890 89.107 10.862 1.00 67.85 120 GLU B CA 1
ATOM 897 C C . GLU A 1 120 ? 20.260 89.717 11.168 1.00 66.93 120 GLU B C 1
ATOM 898 O O . GLU A 1 120 ? 21.291 89.157 10.796 1.00 66.10 120 GLU B O 1
ATOM 900 N N . ASN A 1 121 ? 20.265 90.859 11.851 1.00 66.52 121 ASN B N 1
ATOM 901 C CA . ASN A 1 121 ? 21.513 91.574 12.157 1.00 66.51 121 ASN B CA 1
ATOM 902 C C . ASN A 1 121 ? 22.456 90.736 13.028 1.00 64.61 121 ASN B C 1
ATOM 903 O O . ASN A 1 121 ? 23.678 90.823 12.890 1.00 64.47 121 ASN B O 1
ATOM 908 N N . LYS A 1 122 ? 21.875 89.925 13.912 1.00 62.82 122 LYS B N 1
ATOM 909 C CA . LYS A 1 122 ? 22.633 88.957 14.710 1.00 61.48 122 LYS B CA 1
ATOM 910 C C . LYS A 1 122 ? 23.297 87.891 13.817 1.00 59.48 122 LYS B C 1
ATOM 911 O O . LYS A 1 122 ? 24.482 87.576 13.980 1.00 58.14 122 LYS B O 1
ATOM 913 N N . TYR A 1 123 ? 22.527 87.371 12.863 1.00 57.62 123 TYR B N 1
ATOM 914 C CA . TYR A 1 123 ? 22.985 86.318 11.953 1.00 57.04 123 TYR B CA 1
ATOM 915 C C . TYR A 1 123 ? 24.061 86.809 10.970 1.00 55.67 123 TYR B C 1
ATOM 916 O O . TYR A 1 123 ? 24.935 86.038 10.564 1.00 55.62 123 TYR B O 1
ATOM 925 N N . ILE A 1 124 ? 24.020 88.096 10.630 1.00 53.80 124 ILE B N 1
ATOM 926 C CA . ILE A 1 124 ? 25.063 88.713 9.814 1.00 52.34 124 ILE B CA 1
ATOM 927 C C . ILE A 1 124 ? 26.280 89.121 10.658 1.00 51.42 124 ILE B C 1
ATOM 928 O O . ILE A 1 124 ? 27.392 89.227 10.134 1.00 50.71 124 ILE B O 1
ATOM 933 N N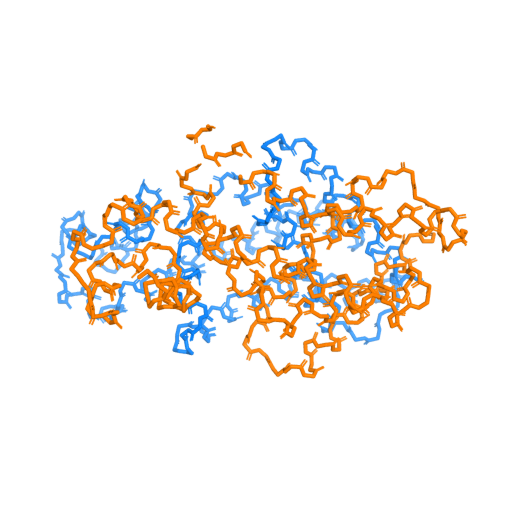 . ASP A 1 125 ? 26.072 89.348 11.955 1.00 50.05 125 ASP B N 1
ATOM 934 C CA . ASP A 1 125 ? 27.141 89.857 12.810 1.00 50.11 125 ASP B CA 1
ATOM 935 C C . ASP A 1 125 ? 28.308 88.885 12.976 1.00 47.32 125 ASP B C 1
ATOM 936 O O . ASP A 1 125 ? 29.433 89.320 13.203 1.00 48.47 125 ASP B O 1
ATOM 941 N N . ALA A 1 126 ? 28.058 87.587 12.848 1.00 44.90 126 ALA B N 1
ATOM 942 C CA . ALA A 1 126 ? 29.147 86.602 12.883 1.00 43.47 126 ALA B CA 1
ATOM 943 C C . ALA A 1 126 ? 30.169 86.867 11.777 1.00 41.92 126 ALA B C 1
ATOM 944 O O . ALA A 1 126 ? 31.367 86.742 11.994 1.00 41.57 126 ALA B O 1
ATOM 946 N N . TYR A 1 127 ? 29.684 87.237 10.588 1.00 39.39 127 TYR B N 1
ATOM 947 C CA . TYR A 1 127 ? 30.567 87.557 9.457 1.00 36.16 127 TYR B CA 1
ATOM 948 C C . TYR A 1 127 ? 31.281 88.891 9.651 1.00 36.15 127 TYR B C 1
ATOM 949 O O . TYR A 1 127 ? 32.447 89.045 9.293 1.00 36.52 127 TYR B O 1
ATOM 958 N N . HIS A 1 128 ? 30.568 89.844 10.227 1.00 37.57 128 HIS B N 1
ATOM 959 C CA . HIS A 1 128 ? 31.128 91.135 10.549 1.00 39.56 128 HIS B CA 1
ATOM 960 C C . HIS A 1 128 ? 32.344 91.030 11.462 1.00 40.53 128 HIS B C 1
ATOM 961 O O . HIS A 1 128 ? 33.357 91.696 11.243 1.00 41.41 128 HIS B O 1
ATOM 968 N N . VAL A 1 129 ? 32.226 90.202 12.493 1.00 40.91 129 VAL B N 1
ATOM 969 C CA . VAL A 1 129 ? 33.333 89.960 13.427 1.00 40.12 129 VAL B CA 1
ATOM 970 C C . VAL A 1 129 ? 34.458 89.268 12.690 1.00 39.34 129 VAL B C 1
ATOM 971 O O . VAL A 1 129 ? 35.589 89.706 12.753 1.00 40.70 129 VAL B O 1
ATOM 975 N N . ILE A 1 130 ? 34.140 88.203 11.961 1.00 39.28 130 ILE B N 1
ATOM 976 C CA . ILE A 1 130 ? 35.135 87.501 11.154 1.00 38.50 130 ILE B CA 1
ATOM 977 C C . ILE A 1 130 ? 35.902 88.472 10.240 1.00 40.23 130 ILE B C 1
ATOM 978 O O . ILE A 1 130 ? 37.138 88.445 10.210 1.00 41.72 130 ILE B O 1
ATOM 983 N N . PHE A 1 131 ? 35.174 89.314 9.497 1.00 39.96 131 PHE B N 1
ATOM 984 C CA . PHE A 1 131 ? 35.796 90.199 8.494 1.00 39.82 131 PHE B CA 1
ATOM 985 C C . PHE A 1 131 ? 36.508 91.410 9.110 1.00 40.88 131 PHE B C 1
ATOM 986 O O . PHE A 1 131 ? 37.567 91.805 8.628 1.00 39.50 131 PHE B O 1
ATOM 994 N N . LYS A 1 132 ? 35.925 91.998 10.154 1.00 43.35 132 LYS B N 1
ATOM 995 C CA . LYS A 1 132 ? 36.590 93.067 10.905 1.00 46.18 132 LYS B CA 1
ATOM 996 C C . LYS A 1 132 ? 37.875 92.564 11.559 1.00 47.35 132 LYS B C 1
ATOM 997 O O . LYS A 1 132 ? 38.910 93.220 11.478 1.00 48.85 132 LYS B O 1
ATOM 1003 N N . GLU A 1 133 ? 37.807 91.406 12.210 1.00 47.73 133 GLU B N 1
ATOM 1004 C CA . GLU A 1 133 ? 38.977 90.842 12.862 1.00 48.47 133 GLU B CA 1
ATOM 1005 C C . GLU A 1 133 ? 40.044 90.434 11.852 1.00 48.63 133 GLU B C 1
ATOM 1006 O O . GLU A 1 133 ? 41.233 90.600 12.121 1.00 49.38 133 GLU B O 1
ATOM 1012 N N . GLY A 1 134 ? 39.628 89.909 10.698 1.00 47.77 134 GLY B N 1
ATOM 1013 C CA . GLY A 1 134 ? 40.555 89.622 9.602 1.00 47.04 134 GLY B CA 1
ATOM 1014 C C . GLY A 1 134 ? 41.239 90.876 9.053 1.00 47.79 134 GLY B C 1
ATOM 1015 O O . GLY A 1 134 ? 42.408 90.824 8.652 1.00 48.21 134 GLY B O 1
ATOM 1016 N N . ASN A 1 135 ? 40.509 91.996 9.023 1.00 47.86 135 ASN B N 1
ATOM 1017 C CA . ASN A 1 135 ? 41.084 93.310 8.681 1.00 48.01 135 ASN B CA 1
ATOM 1018 C C . ASN A 1 135 ? 42.196 93.714 9.662 1.00 49.04 135 ASN B C 1
ATOM 1019 O O . ASN A 1 135 ? 43.282 94.128 9.243 1.00 48.30 135 ASN B O 1
ATOM 1024 N N . LEU A 1 136 ? 41.914 93.568 10.959 1.00 50.42 136 LEU B N 1
ATOM 1025 C CA . LEU A 1 136 ? 42.871 93.903 12.028 1.00 51.07 136 LEU B CA 1
ATOM 1026 C C . LEU A 1 136 ? 44.099 92.990 12.046 1.00 51.84 136 LEU B C 1
ATOM 1027 O O . LEU A 1 136 ? 45.199 93.445 12.354 1.00 53.43 136 LEU B O 1
ATOM 1032 N N . ASN A 1 137 ? 43.926 91.716 11.703 1.00 52.19 137 ASN B N 1
ATOM 1033 C CA . ASN A 1 137 ? 45.046 90.764 11.665 1.00 52.26 137 ASN B CA 1
ATOM 1034 C C . ASN A 1 137 ? 45.695 90.597 10.281 1.00 51.26 137 ASN B C 1
ATOM 1035 O O . ASN A 1 137 ? 46.425 89.631 10.042 1.00 51.57 137 ASN B O 1
ATOM 1040 N N . GLY A 1 138 ? 45.422 91.537 9.375 1.00 50.20 138 GLY B N 1
ATOM 1041 C CA . GLY A 1 138 ? 46.093 91.603 8.080 1.00 49.00 138 GLY B CA 1
ATOM 1042 C C . GLY A 1 138 ? 45.835 90.447 7.135 1.00 48.40 138 GLY B C 1
ATOM 1043 O O . GLY A 1 138 ? 46.617 90.216 6.215 1.00 47.83 138 GLY B O 1
ATOM 1044 N N . GLU A 1 139 ? 44.732 89.731 7.343 1.00 48.09 139 GLU B N 1
ATOM 1045 C CA . GLU A 1 139 ? 44.384 88.577 6.504 1.00 47.71 139 GLU B CA 1
ATOM 1046 C C . GLU A 1 139 ? 43.771 89.014 5.166 1.00 46.53 139 GLU B C 1
ATOM 1047 O O . GLU A 1 139 ? 43.794 88.272 4.182 1.00 45.86 139 GLU B O 1
ATOM 1053 N N . TRP A 1 140 ? 43.236 90.229 5.145 1.00 46.13 140 TRP B N 1
ATOM 1054 C CA . TRP A 1 140 ? 42.619 90.803 3.946 1.00 45.41 140 TRP B CA 1
ATOM 1055 C C . TRP A 1 140 ? 42.385 92.293 4.190 1.00 46.75 140 TRP B C 1
ATOM 1056 O O . TRP A 1 140 ? 42.541 92.760 5.326 1.00 46.89 140 TRP B O 1
ATOM 1067 N N . SER A 1 141 ? 42.008 93.017 3.128 1.00 48.24 141 SER B N 1
ATOM 1068 C CA . SER A 1 141 ? 41.655 94.440 3.201 1.00 49.01 141 SER B CA 1
ATOM 1069 C C . SER A 1 141 ? 40.229 94.675 2.684 1.00 49.53 141 SER B C 1
ATOM 1070 O O . SER A 1 141 ? 39.970 94.584 1.485 1.00 50.33 141 SER B O 1
ATOM 1072 N N . ILE A 1 142 ? 39.311 94.977 3.598 1.00 49.71 142 ILE B N 1
ATOM 1073 C CA . ILE A 1 142 ? 37.896 95.124 3.274 1.00 49.73 142 ILE B CA 1
ATOM 1074 C C . ILE A 1 142 ? 37.415 96.493 3.745 1.00 50.52 142 ILE B C 1
ATOM 1075 O O . ILE A 1 142 ? 37.372 96.754 4.947 1.00 49.62 142 ILE B O 1
ATOM 1080 N N . ASN A 1 143 ? 37.058 97.360 2.791 1.00 52.19 143 ASN B N 1
ATOM 1081 C CA . ASN A 1 143 ? 36.571 98.722 3.087 1.00 52.97 143 ASN B CA 1
ATOM 1082 C C . ASN A 1 143 ? 35.133 98.787 3.564 1.00 52.17 143 ASN B C 1
ATOM 1083 O O . ASN A 1 143 ? 34.812 99.600 4.432 1.00 53.79 143 ASN B O 1
ATOM 1088 N N . ASP A 1 144 ? 34.256 97.977 2.974 1.00 50.87 144 ASP B N 1
ATOM 1089 C CA . ASP A 1 144 ? 32.854 97.928 3.395 1.00 49.94 144 ASP B CA 1
ATOM 1090 C C . ASP A 1 144 ? 32.514 96.546 3.944 1.00 48.22 144 ASP B C 1
ATOM 1091 O O . ASP A 1 144 ? 31.933 95.698 3.257 1.00 47.01 144 ASP B O 1
ATOM 1096 N N . VAL A 1 145 ? 32.887 96.348 5.203 1.00 47.05 145 VAL B N 1
ATOM 1097 C CA . VAL A 1 145 ? 32.653 95.104 5.936 1.00 45.36 145 VAL B CA 1
ATOM 1098 C C . VAL A 1 145 ? 31.168 94.815 6.095 1.00 44.37 145 VAL B C 1
ATOM 1099 O O . VAL A 1 145 ? 30.746 93.661 6.003 1.00 44.24 145 VAL B O 1
ATOM 1103 N N . ASN A 1 146 ? 30.376 95.855 6.345 1.00 43.71 146 ASN B N 1
ATOM 1104 C CA . ASN A 1 146 ? 28.929 95.698 6.437 1.00 43.97 146 ASN B CA 1
ATOM 1105 C C . ASN A 1 146 ? 28.341 95.075 5.175 1.00 42.05 146 ASN B C 1
ATOM 1106 O O . ASN A 1 146 ? 27.456 94.252 5.276 1.00 42.15 146 ASN B O 1
ATOM 1111 N N . ALA A 1 147 ? 28.841 95.461 4.002 1.00 40.03 147 ALA B N 1
ATOM 1112 C CA . ALA A 1 147 ? 28.284 94.987 2.730 1.00 38.70 147 ALA B CA 1
ATOM 1113 C C . ALA A 1 147 ? 28.753 93.566 2.453 1.00 37.43 147 ALA B C 1
ATOM 1114 O O . ALA A 1 147 ? 27.965 92.703 2.071 1.00 36.57 147 ALA B O 1
ATOM 1116 N N . VAL A 1 148 ? 30.050 93.340 2.646 1.00 36.83 148 VAL B N 1
ATOM 1117 C CA . VAL A 1 148 ? 30.653 92.027 2.460 1.00 36.96 148 VAL B CA 1
ATOM 1118 C C . VAL A 1 148 ? 30.068 91.003 3.440 1.00 34.46 148 VAL B C 1
ATOM 1119 O O . VAL A 1 148 ? 29.869 89.860 3.067 1.00 32.27 148 VAL B O 1
ATOM 1123 N N . SER A 1 149 ? 29.758 91.428 4.665 1.00 34.60 149 SER B N 1
ATOM 1124 C CA . SER A 1 149 ? 29.100 90.540 5.646 1.00 36.17 149 SER B CA 1
ATOM 1125 C C . SER A 1 149 ? 27.730 90.085 5.165 1.00 36.86 149 SER B C 1
ATOM 1126 O O . SER A 1 149 ? 27.429 88.904 5.214 1.00 37.88 149 SER B O 1
ATOM 1129 N N . LYS A 1 150 ? 26.911 91.031 4.701 1.00 37.63 150 LYS B N 1
ATOM 1130 C CA . LYS A 1 150 ? 25.566 90.727 4.207 1.00 38.29 150 LYS B CA 1
ATOM 1131 C C . LYS A 1 150 ? 25.607 89.838 2.978 1.00 34.23 150 LYS B C 1
ATOM 1132 O O . LYS A 1 150 ? 24.857 88.878 2.891 1.00 33.42 150 LYS B O 1
ATOM 1138 N N . ILE A 1 151 ? 26.501 90.147 2.042 1.00 32.16 151 ILE B N 1
ATOM 1139 C CA . ILE A 1 151 ? 26.661 89.339 0.844 1.00 30.85 151 ILE B CA 1
ATOM 1140 C C . ILE A 1 151 ? 27.050 87.903 1.204 1.00 30.17 151 ILE B C 1
ATOM 1141 O O . ILE A 1 151 ? 26.419 86.951 0.752 1.00 30.42 151 ILE B O 1
ATOM 1146 N N . ALA A 1 152 ? 28.086 87.747 2.025 1.00 31.08 152 ALA B N 1
ATOM 1147 C CA . ALA A 1 152 ? 28.555 86.413 2.446 1.00 30.33 152 ALA B CA 1
ATOM 1148 C C . ALA A 1 152 ? 27.460 85.611 3.127 1.00 29.19 152 ALA B C 1
ATOM 1149 O O . ALA A 1 152 ? 27.196 84.476 2.752 1.00 30.08 152 ALA B O 1
ATOM 1151 N N . ALA A 1 153 ? 26.791 86.213 4.098 1.00 30.10 153 ALA B N 1
ATOM 1152 C CA . ALA A 1 153 ? 25.787 85.492 4.891 1.00 30.38 153 ALA B CA 1
ATOM 1153 C C . ALA A 1 153 ? 24.628 84.988 4.028 1.00 31.26 153 ALA B C 1
ATOM 1154 O O . ALA A 1 153 ? 24.196 83.824 4.126 1.00 30.79 153 ALA B O 1
ATOM 1156 N N . ASN A 1 154 ? 24.118 85.859 3.159 1.00 31.49 154 ASN B N 1
ATOM 1157 C CA . ASN A 1 154 ? 22.964 85.499 2.339 1.00 29.72 154 ASN B CA 1
ATOM 1158 C C . ASN A 1 154 ? 23.341 84.552 1.229 1.00 29.10 154 ASN B C 1
ATOM 1159 O O . ASN A 1 154 ? 22.572 83.666 0.886 1.00 28.31 154 ASN B O 1
ATOM 1164 N N . ALA A 1 155 ? 24.561 84.692 0.712 1.00 29.57 155 ALA B N 1
ATOM 1165 C CA . ALA A 1 155 ? 25.088 83.752 -0.269 1.00 28.90 155 ALA B CA 1
ATOM 1166 C C . ALA A 1 155 ? 25.228 82.347 0.336 1.00 29.89 155 ALA B C 1
ATOM 1167 O O . ALA A 1 155 ? 24.851 81.337 -0.278 1.00 30.35 155 ALA B O 1
ATOM 1169 N N . VAL A 1 156 ? 25.756 82.280 1.557 1.00 29.34 156 VAL B N 1
ATOM 1170 C CA . VAL A 1 156 ? 25.945 80.991 2.206 1.00 29.09 156 VAL B CA 1
ATOM 1171 C C . VAL A 1 156 ? 24.602 80.408 2.554 1.00 27.85 156 VAL B C 1
ATOM 1172 O O . VAL A 1 156 ? 24.365 79.234 2.361 1.00 28.53 156 VAL B O 1
ATOM 1176 N N . ASN A 1 157 ? 23.697 81.247 3.010 1.00 28.84 157 ASN B N 1
ATOM 1177 C CA . ASN A 1 157 ? 22.324 80.811 3.233 1.00 30.68 157 ASN B CA 1
ATOM 1178 C C . ASN A 1 157 ? 21.664 80.194 1.996 1.00 31.17 157 ASN B C 1
ATOM 1179 O O . ASN A 1 157 ? 20.949 79.198 2.088 1.00 31.83 157 ASN B O 1
ATOM 1184 N N . GLY A 1 158 ? 21.912 80.764 0.823 1.00 30.87 158 GLY B N 1
ATOM 1185 C CA . GLY A 1 158 ? 21.400 80.176 -0.406 1.00 30.55 158 GLY B CA 1
ATOM 1186 C C . GLY A 1 158 ? 21.997 78.830 -0.701 1.00 30.76 158 GLY B C 1
ATOM 1187 O O . GLY A 1 158 ? 21.299 77.919 -1.120 1.00 32.46 158 GLY B O 1
ATOM 1188 N N . ILE A 1 159 ? 23.299 78.690 -0.486 1.00 30.37 159 ILE B N 1
ATOM 1189 C CA . ILE A 1 159 ? 23.950 77.408 -0.691 1.00 30.32 159 ILE B CA 1
ATOM 1190 C C . ILE A 1 159 ? 23.393 76.353 0.284 1.00 30.82 159 ILE B C 1
ATOM 1191 O O . ILE A 1 159 ? 23.166 75.222 -0.105 1.00 30.60 159 ILE B O 1
ATOM 1196 N N . VAL A 1 160 ? 23.142 76.743 1.525 1.00 31.81 160 VAL B N 1
ATOM 1197 C CA . VAL A 1 160 ? 22.550 75.842 2.510 1.00 33.58 160 VAL B CA 1
ATOM 1198 C C . VAL A 1 160 ? 21.126 75.477 2.132 1.00 34.47 160 VAL B C 1
ATOM 1199 O O . VAL A 1 160 ? 20.780 74.309 2.005 1.00 32.96 160 VAL B O 1
ATOM 1203 N N . THR A 1 161 ? 20.309 76.501 1.943 1.00 36.61 161 THR B N 1
ATOM 1204 C CA . THR A 1 161 ? 18.874 76.317 1.821 1.00 38.36 161 THR B CA 1
ATOM 1205 C C . THR A 1 161 ? 18.461 75.692 0.500 1.00 40.95 161 THR B C 1
ATOM 1206 O O . THR A 1 161 ? 17.475 74.970 0.468 1.00 42.60 161 THR B O 1
ATOM 1210 N N . PHE A 1 162 ? 19.204 75.958 -0.578 1.00 42.24 162 PHE B N 1
ATOM 1211 C CA . PHE A 1 162 ? 18.811 75.485 -1.920 1.00 44.16 162 PHE B CA 1
ATOM 1212 C C . PHE A 1 162 ? 19.484 74.180 -2.363 1.00 46.86 162 PHE B C 1
ATOM 1213 O O . PHE A 1 162 ? 19.225 73.710 -3.468 1.00 47.15 162 PHE B O 1
ATOM 1221 N N . THR A 1 163 ? 20.306 73.586 -1.499 1.00 50.11 163 THR B N 1
ATOM 1222 C CA . THR A 1 163 ? 20.939 72.288 -1.764 1.00 52.95 163 THR B CA 1
ATOM 1223 C C . THR A 1 163 ? 20.568 71.186 -0.742 1.00 56.02 163 THR B C 1
ATOM 1224 O O . THR A 1 163 ? 21.361 70.262 -0.509 1.00 56.16 163 THR B O 1
ATOM 1228 N N . HIS A 1 164 ? 19.391 71.274 -0.126 1.00 59.13 164 HIS B N 1
ATOM 1229 C CA . HIS A 1 164 ? 18.990 70.301 0.918 1.00 62.20 164 HIS B CA 1
ATOM 1230 C C . HIS A 1 164 ? 18.878 68.847 0.434 1.00 64.76 164 HIS B C 1
ATOM 1231 O O . HIS A 1 164 ? 19.067 67.908 1.219 1.00 64.89 164 HIS B O 1
ATOM 1238 N N . GLU A 1 165 ? 18.588 68.678 -0.857 1.00 67.13 165 GLU B N 1
ATOM 1239 C CA . GLU A 1 165 ? 18.350 67.363 -1.462 1.00 68.96 165 GLU B CA 1
ATOM 1240 C C . GLU A 1 165 ? 19.601 66.483 -1.490 1.00 69.18 165 GLU B C 1
ATOM 1241 O O . GLU A 1 165 ? 19.499 65.260 -1.646 1.00 69.79 165 GLU B O 1
ATOM 1247 N N . GLN A 1 166 ? 20.773 67.104 -1.363 1.00 68.68 166 GLN B N 1
ATOM 1248 C CA . GLN A 1 166 ? 22.034 66.449 -1.693 1.00 67.94 166 GLN B CA 1
ATOM 1249 C C . GLN A 1 166 ? 22.733 65.806 -0.501 1.00 67.02 166 GLN B C 1
ATOM 1250 O O . GLN A 1 166 ? 22.474 66.141 0.662 1.00 66.72 166 GLN B O 1
ATOM 1256 N N . ASN A 1 167 ? 23.606 64.853 -0.829 1.00 65.91 167 ASN B N 1
ATOM 1257 C CA . ASN A 1 167 ? 24.536 64.234 0.104 1.00 64.87 167 ASN B CA 1
ATOM 1258 C C . ASN A 1 167 ? 25.342 65.298 0.861 1.00 63.49 167 ASN B C 1
ATOM 1259 O O . ASN A 1 167 ? 25.762 66.296 0.276 1.00 63.41 167 ASN B O 1
ATOM 1264 N N . ILE A 1 168 ? 25.559 65.070 2.154 1.00 61.60 168 ILE B N 1
ATOM 1265 C CA . ILE A 1 168 ? 26.200 66.053 3.026 1.00 59.76 168 ILE B CA 1
ATOM 1266 C C . ILE A 1 168 ? 27.673 66.318 2.662 1.00 57.97 168 ILE B C 1
ATOM 1267 O O . ILE A 1 168 ? 28.118 67.459 2.689 1.00 56.36 168 ILE B O 1
ATOM 1272 N N . ASN A 1 169 ? 28.418 65.273 2.313 1.00 56.53 169 ASN B N 1
ATOM 1273 C CA . ASN A 1 169 ? 29.809 65.436 1.903 1.00 55.63 169 ASN B CA 1
ATOM 1274 C C . ASN A 1 169 ? 29.965 66.293 0.643 1.00 54.28 169 ASN B C 1
ATOM 1275 O O . ASN A 1 169 ? 30.899 67.092 0.556 1.00 53.88 169 ASN B O 1
ATOM 1280 N N . GLU A 1 170 ? 29.062 66.123 -0.323 1.00 52.56 170 GLU B N 1
ATOM 1281 C CA . GLU A 1 170 ? 29.086 66.934 -1.539 1.00 51.57 170 GLU B CA 1
ATOM 1282 C C . GLU A 1 170 ? 28.695 68.385 -1.239 1.00 47.85 170 GLU B C 1
ATOM 1283 O O . GLU A 1 170 ? 29.240 69.298 -1.834 1.00 46.60 170 GLU B O 1
ATOM 1289 N N . ARG A 1 171 ? 27.757 68.585 -0.316 1.00 44.78 171 ARG B N 1
ATOM 1290 C CA . ARG A 1 171 ? 27.356 69.932 0.105 1.00 42.67 171 ARG B CA 1
ATOM 1291 C C . ARG A 1 171 ? 28.481 70.656 0.810 1.00 42.04 171 ARG B C 1
ATOM 1292 O O . ARG A 1 171 ? 28.627 71.871 0.655 1.00 42.02 171 ARG B O 1
ATOM 1300 N N . ILE A 1 172 ? 29.267 69.915 1.592 1.00 41.33 172 ILE B N 1
ATOM 1301 C CA . ILE A 1 172 ? 30.425 70.482 2.269 1.00 41.39 172 ILE B CA 1
ATOM 1302 C C . ILE A 1 172 ? 31.476 70.856 1.223 1.00 40.31 172 ILE B C 1
ATOM 1303 O O . ILE A 1 172 ? 32.090 71.902 1.337 1.00 37.80 172 ILE B O 1
ATOM 1308 N N . LYS A 1 173 ? 31.642 70.004 0.208 1.00 41.39 173 LYS B N 1
ATOM 1309 C CA . LYS A 1 173 ? 32.587 70.245 -0.882 1.00 42.98 173 LYS B CA 1
ATOM 1310 C C . LYS A 1 173 ? 32.226 71.473 -1.720 1.00 41.81 173 LYS B C 1
ATOM 1311 O O . LYS A 1 173 ? 33.105 72.246 -2.076 1.00 42.39 173 LYS B O 1
ATOM 1317 N N . LEU A 1 174 ? 30.949 71.630 -2.064 1.00 41.20 174 LEU B N 1
ATOM 1318 C CA . LEU A 1 174 ? 30.485 72.838 -2.759 1.00 41.09 174 LEU B CA 1
ATOM 1319 C C . LEU A 1 174 ? 30.697 74.088 -1.904 1.00 38.74 174 LEU B C 1
ATOM 1320 O O . LEU A 1 174 ? 31.209 75.096 -2.378 1.00 38.61 174 LEU B O 1
ATOM 1325 N N . MET A 1 175 ? 30.323 74.001 -0.635 1.00 36.90 175 MET B N 1
ATOM 1326 C CA . MET A 1 175 ? 30.490 75.114 0.298 1.00 35.71 175 MET B CA 1
ATOM 1327 C C . MET A 1 175 ? 31.940 75.534 0.483 1.00 34.67 175 MET B C 1
ATOM 1328 O O . MET A 1 175 ? 32.222 76.733 0.569 1.00 34.66 175 MET B O 1
ATOM 1333 N N . ASN A 1 176 ? 32.853 74.568 0.572 1.00 33.47 176 ASN B N 1
ATOM 1334 C CA . ASN A 1 176 ? 34.266 74.900 0.738 1.00 33.73 176 ASN B CA 1
ATOM 1335 C C . ASN A 1 176 ? 34.845 75.578 -0.485 1.00 32.81 176 ASN B C 1
ATOM 1336 O O . ASN A 1 176 ? 35.661 76.481 -0.349 1.00 31.60 176 ASN B O 1
ATOM 1341 N N . LYS A 1 177 ? 34.435 75.124 -1.665 1.00 34.29 177 LYS B N 1
ATOM 1342 C CA . LYS A 1 177 ? 34.794 75.786 -2.917 1.00 35.54 177 LYS B CA 1
ATOM 1343 C C . LYS A 1 177 ? 34.243 77.226 -2.952 1.00 34.35 177 LYS B C 1
ATOM 1344 O O . LYS A 1 177 ? 34.949 78.149 -3.352 1.00 35.83 177 LYS B O 1
ATOM 1350 N N . PHE A 1 178 ? 32.997 77.426 -2.531 1.00 33.22 178 PHE B N 1
ATOM 1351 C CA . PHE A 1 178 ? 32.455 78.779 -2.414 1.00 31.96 178 PHE B CA 1
ATOM 1352 C C . PHE A 1 178 ? 33.338 79.650 -1.523 1.00 32.93 178 PHE B C 1
ATOM 1353 O O . PHE A 1 178 ? 33.745 80.750 -1.916 1.00 31.34 178 PHE B O 1
ATOM 1361 N N . SER A 1 179 ? 33.611 79.160 -0.312 1.00 33.09 179 SER B N 1
ATOM 1362 C CA . SER A 1 179 ? 34.413 79.890 0.658 1.00 33.00 179 SER B CA 1
ATOM 1363 C C . SER A 1 179 ? 35.777 80.283 0.078 1.00 33.20 179 SER B C 1
ATOM 1364 O O . SER A 1 179 ? 36.252 81.388 0.278 1.00 33.69 179 SER B O 1
ATOM 1367 N N . GLN A 1 180 ? 36.394 79.365 -0.647 1.00 34.20 180 GLN B N 1
ATOM 1368 C CA . GLN A 1 180 ? 37.665 79.627 -1.302 1.00 34.25 180 GLN B CA 1
ATOM 1369 C C . GLN A 1 180 ? 37.537 80.712 -2.399 1.00 33.32 180 GLN B C 1
ATOM 1370 O O . GLN A 1 180 ? 38.288 81.665 -2.416 1.00 31.19 180 GLN B O 1
ATOM 1376 N N . ILE A 1 181 ? 36.575 80.566 -3.307 1.00 33.78 181 ILE B N 1
ATOM 1377 C CA . ILE A 1 181 ? 36.347 81.595 -4.329 1.00 32.97 181 ILE B CA 1
ATOM 1378 C C . ILE A 1 181 ? 36.120 82.936 -3.660 1.00 32.47 181 ILE B C 1
ATOM 1379 O O . ILE A 1 181 ? 36.767 83.920 -3.995 1.00 32.77 181 ILE B O 1
ATOM 1384 N N . PHE A 1 182 ? 35.209 82.969 -2.696 1.00 32.54 182 PHE B N 1
ATOM 1385 C CA . PHE A 1 182 ? 34.802 84.223 -2.073 1.00 33.00 182 PHE B CA 1
ATOM 1386 C C . PHE A 1 182 ? 35.981 84.938 -1.405 1.00 34.41 182 PHE B C 1
ATOM 1387 O O . PHE A 1 182 ? 36.208 86.139 -1.626 1.00 32.90 182 PHE B O 1
ATOM 1395 N N . LEU A 1 183 ? 36.743 84.19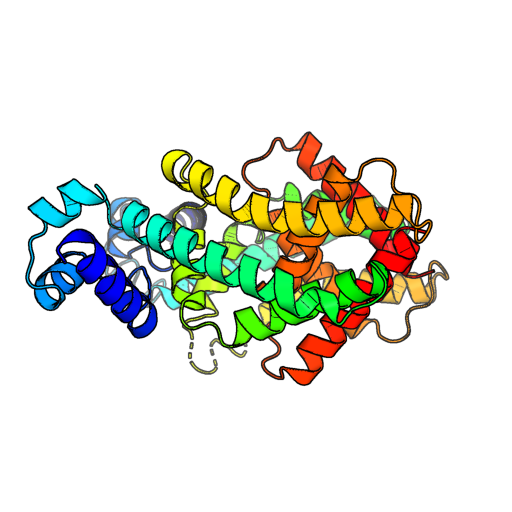9 -0.596 1.00 34.55 183 LEU B N 1
ATOM 1396 C CA . LEU A 1 183 ? 37.898 84.776 0.080 1.00 35.19 183 LEU B CA 1
ATOM 1397 C C . LEU A 1 183 ? 38.982 85.181 -0.915 1.00 35.65 183 LEU B C 1
ATOM 1398 O O . LEU A 1 183 ? 39.596 86.234 -0.766 1.00 35.76 183 LEU B O 1
ATOM 1403 N N . ASN A 1 184 ? 39.219 84.353 -1.923 1.00 37.29 184 ASN B N 1
ATOM 1404 C CA . ASN A 1 184 ? 40.188 84.700 -2.954 1.00 40.21 184 ASN B CA 1
ATOM 1405 C C . ASN A 1 184 ? 39.764 85.946 -3.766 1.00 41.37 184 ASN B C 1
ATOM 1406 O O . ASN A 1 184 ? 40.613 86.633 -4.341 1.00 42.09 184 ASN B O 1
ATOM 1411 N N . GLY A 1 185 ? 38.461 86.225 -3.794 1.00 41.16 185 GLY B N 1
ATOM 1412 C CA . GLY A 1 185 ? 37.919 87.423 -4.417 1.00 41.60 185 GLY B CA 1
ATOM 1413 C C . GLY A 1 185 ? 38.071 88.699 -3.620 1.00 42.68 185 GLY B C 1
ATOM 1414 O O . GLY A 1 185 ? 37.886 89.781 -4.161 1.00 42.77 185 GLY B O 1
ATOM 1415 N N . LEU A 1 186 ? 38.385 88.591 -2.334 1.00 44.25 186 LEU B N 1
ATOM 1416 C CA . LEU A 1 186 ? 38.681 89.767 -1.521 1.00 46.43 186 LEU B CA 1
ATOM 1417 C C . LEU A 1 186 ? 40.102 90.287 -1.787 1.00 49.71 186 LEU B C 1
ATOM 1418 O O . LEU A 1 186 ? 40.432 91.415 -1.415 1.00 50.54 186 LEU B O 1
ATOM 1423 N N . SER A 1 187 ? 40.934 89.464 -2.424 1.00 53.10 187 SER B N 1
ATOM 1424 C CA . SER A 1 187 ? 42.296 89.851 -2.820 1.00 56.27 187 SER B CA 1
ATOM 1425 C C . SER A 1 187 ? 42.293 91.015 -3.821 1.00 57.82 187 SER B C 1
ATOM 1426 O O . SER A 1 187 ? 41.630 90.963 -4.863 1.00 59.22 187 SER B O 1
ATOM 1429 N N . ASN B 1 2 ? -11.242 76.959 -22.905 1.00 76.28 2 ASN A N 1
ATOM 1430 C CA . ASN B 1 2 ? -10.141 75.965 -23.100 1.00 76.00 2 ASN A CA 1
ATOM 1431 C C . ASN B 1 2 ? -9.840 75.265 -21.774 1.00 74.99 2 ASN A C 1
ATOM 1432 O O . ASN B 1 2 ? -9.028 75.745 -20.985 1.00 75.34 2 ASN A O 1
ATOM 1437 N N . LEU B 1 3 ? -10.513 74.141 -21.530 1.00 73.60 3 LEU A N 1
ATOM 1438 C CA . LEU B 1 3 ? -10.430 73.424 -20.246 1.00 72.59 3 LEU A CA 1
ATOM 1439 C C . LEU B 1 3 ? -9.064 73.547 -19.542 1.00 71.14 3 LEU A C 1
ATOM 1440 O O . LEU B 1 3 ? -8.966 74.137 -18.463 1.00 70.63 3 LEU A O 1
ATOM 1442 N N . LYS B 1 4 ? -8.023 73.006 -20.174 1.00 69.48 4 LYS A N 1
ATOM 1443 C CA . LYS B 1 4 ? -6.661 73.004 -19.620 1.00 67.97 4 LYS A CA 1
ATOM 1444 C C . LYS B 1 4 ? -6.030 74.406 -19.575 1.00 65.64 4 LYS A C 1
ATOM 1445 O O . LYS B 1 4 ? -5.491 74.807 -18.547 1.00 64.56 4 LYS A O 1
ATOM 1451 N N . ASP B 1 5 ? -6.101 75.136 -20.686 1.00 63.87 5 ASP A N 1
ATOM 1452 C CA . ASP B 1 5 ? -5.438 76.440 -20.801 1.00 62.61 5 ASP A CA 1
ATOM 1453 C C . ASP B 1 5 ? -6.134 77.547 -20.006 1.00 60.04 5 ASP A C 1
ATOM 1454 O O . ASP B 1 5 ? -5.479 78.482 -19.553 1.00 60.11 5 ASP A O 1
ATOM 1459 N N . LYS B 1 6 ? -7.452 77.450 -19.848 1.00 57.33 6 LYS A N 1
ATOM 1460 C CA . LYS B 1 6 ? -8.205 78.438 -19.074 1.00 54.95 6 LYS A CA 1
ATOM 1461 C C . LYS B 1 6 ? -7.985 78.227 -17.576 1.00 51.89 6 LYS A C 1
ATOM 1462 O O . LYS B 1 6 ? -7.937 79.191 -16.817 1.00 51.65 6 LYS A O 1
ATOM 1468 N N . ILE B 1 7 ? -7.873 76.972 -17.155 1.00 49.19 7 ILE A N 1
ATOM 1469 C CA . ILE B 1 7 ? -7.502 76.659 -15.782 1.00 48.03 7 ILE A CA 1
ATOM 1470 C C . ILE B 1 7 ? -6.094 77.188 -15.468 1.00 46.86 7 ILE A C 1
ATOM 1471 O O . ILE B 1 7 ? -5.874 77.741 -14.387 1.00 45.95 7 ILE A O 1
ATOM 1476 N N . LEU B 1 8 ? -5.167 77.054 -16.422 1.00 45.28 8 LEU A N 1
ATOM 1477 C CA . LEU B 1 8 ? -3.794 77.562 -16.263 1.00 44.32 8 LEU A CA 1
ATOM 1478 C C . LEU B 1 8 ? -3.769 79.077 -16.084 1.00 42.41 8 LEU A C 1
ATOM 1479 O O . LEU B 1 8 ? -3.102 79.586 -15.192 1.00 41.09 8 LEU A O 1
ATOM 1484 N N . GLY B 1 9 ? -4.473 79.786 -16.963 1.00 40.99 9 GLY A N 1
ATOM 1485 C CA . GLY B 1 9 ? -4.571 81.239 -16.892 1.00 40.02 9 GLY A CA 1
ATOM 1486 C C . GLY B 1 9 ? -5.218 81.742 -15.603 1.00 39.29 9 GLY A C 1
ATOM 1487 O O . GLY B 1 9 ? -4.729 82.687 -14.981 1.00 38.17 9 GLY A O 1
ATOM 1488 N N . VAL B 1 10 ? -6.307 81.094 -15.202 1.00 38.23 10 VAL A N 1
ATOM 1489 C CA . VAL B 1 10 ? -7.068 81.486 -14.011 1.00 37.66 10 VAL A CA 1
ATOM 1490 C C . VAL B 1 10 ? -6.302 81.160 -12.732 1.00 36.50 10 VAL A C 1
ATOM 1491 O O . VAL B 1 10 ? -6.205 82.001 -11.829 1.00 34.82 10 VAL A O 1
ATOM 1495 N N . ALA B 1 11 ? -5.765 79.946 -12.669 1.00 35.50 11 ALA A N 1
ATOM 1496 C CA . ALA B 1 11 ? -4.873 79.554 -11.582 1.00 34.66 11 ALA A CA 1
ATOM 1497 C C . ALA B 1 11 ? -3.735 80.566 -11.409 1.00 33.74 11 ALA A C 1
ATOM 1498 O O . ALA B 1 11 ? -3.454 81.004 -10.296 1.00 34.12 11 ALA A O 1
ATOM 1500 N N . LYS B 1 12 ? -3.101 80.948 -12.508 1.00 32.47 12 LYS A N 1
ATOM 1501 C CA . LYS B 1 12 ? -2.021 81.919 -12.465 1.00 33.23 12 LYS A CA 1
ATOM 1502 C C . LYS B 1 12 ? -2.458 83.225 -11.808 1.00 32.87 12 LYS A C 1
ATOM 1503 O O . LYS B 1 12 ? -1.752 83.737 -10.932 1.00 31.53 12 LYS A O 1
ATOM 1509 N N . GLU B 1 13 ? -3.593 83.765 -12.261 1.00 33.06 13 GLU A N 1
ATOM 1510 C CA . GLU B 1 13 ? -4.188 84.993 -11.701 1.00 34.46 13 GLU A CA 1
ATOM 1511 C C . GLU B 1 13 ? -4.450 84.881 -10.201 1.00 33.32 13 GLU A C 1
ATOM 1512 O O . GLU B 1 13 ? -4.172 85.804 -9.441 1.00 34.79 13 GLU A O 1
ATOM 1518 N N . LEU B 1 14 ? -5.013 83.754 -9.782 1.00 31.68 14 LEU A N 1
ATOM 1519 C CA . LEU B 1 14 ? -5.343 83.551 -8.385 1.00 32.03 14 LEU A CA 1
ATOM 1520 C C . LEU B 1 14 ? -4.081 83.378 -7.534 1.00 31.35 14 LEU A C 1
ATOM 1521 O O . LEU B 1 14 ? -4.030 83.878 -6.405 1.00 30.11 14 LEU A O 1
ATOM 1526 N N . PHE B 1 15 ? -3.075 82.695 -8.089 1.00 31.25 15 PHE A N 1
ATOM 1527 C CA . PHE B 1 15 ? -1.786 82.504 -7.414 1.00 31.44 15 PHE A CA 1
ATOM 1528 C C . PHE B 1 15 ? -1.066 83.822 -7.233 1.00 30.95 15 PHE A C 1
ATOM 1529 O O . PHE B 1 15 ? -0.397 84.036 -6.226 1.00 30.86 15 PHE A O 1
ATOM 1537 N N . ILE B 1 16 ? -1.199 84.705 -8.218 1.00 31.61 16 ILE A N 1
ATOM 1538 C CA . ILE B 1 16 ? -0.702 86.055 -8.108 1.00 29.71 16 ILE A CA 1
ATOM 1539 C C . ILE B 1 16 ? -1.487 86.847 -7.062 1.00 32.02 16 ILE A C 1
ATOM 1540 O O . ILE B 1 16 ? -0.899 87.490 -6.196 1.00 31.17 16 ILE A O 1
ATOM 1545 N N . LYS B 1 17 ? -2.811 86.793 -7.145 1.00 32.67 17 LYS A N 1
ATOM 1546 C CA . LYS B 1 17 ? -3.655 87.587 -6.280 1.00 33.92 17 LYS A CA 1
ATOM 1547 C C . LYS B 1 17 ? -3.530 87.196 -4.809 1.00 35.35 17 LYS A C 1
ATOM 1548 O O . LYS B 1 17 ? -3.427 88.079 -3.949 1.00 35.23 17 LYS A O 1
ATOM 1554 N N . ASN B 1 18 ? -3.544 85.893 -4.534 1.00 35.48 18 ASN A N 1
ATOM 1555 C CA . ASN B 1 18 ? -3.657 85.380 -3.156 1.00 36.65 18 ASN A CA 1
ATOM 1556 C C . ASN B 1 18 ? -2.566 84.433 -2.710 1.00 37.21 18 ASN A C 1
ATOM 1557 O O . ASN B 1 18 ? -2.588 83.993 -1.573 1.00 38.19 18 ASN A O 1
ATOM 1562 N N . GLY B 1 19 ? -1.612 84.139 -3.593 1.00 37.98 19 GLY A N 1
ATOM 1563 C CA . GLY B 1 19 ? -0.530 83.223 -3.281 1.00 38.61 19 GLY A CA 1
ATOM 1564 C C . GLY B 1 19 ? -0.915 81.774 -3.445 1.00 38.67 19 GLY A C 1
ATOM 1565 O O . GLY B 1 19 ? -2.049 81.447 -3.804 1.00 40.07 19 GLY A O 1
ATOM 1566 N N . TYR B 1 20 ? 0.035 80.894 -3.170 1.00 39.09 20 TYR A N 1
ATOM 1567 C CA . TYR B 1 20 ? -0.180 79.478 -3.373 1.00 40.52 20 TYR A CA 1
ATOM 1568 C C . TYR B 1 20 ? -1.100 78.876 -2.321 1.00 41.16 20 TYR A C 1
ATOM 1569 O O . TYR B 1 20 ? -2.054 78.197 -2.664 1.00 40.21 20 TYR A O 1
ATOM 1578 N N . ASN B 1 21 ? -0.810 79.134 -1.047 1.00 43.76 21 ASN A N 1
ATOM 1579 C CA . ASN B 1 21 ? -1.493 78.442 0.056 1.00 44.55 21 ASN A CA 1
ATOM 1580 C C . ASN B 1 21 ? -2.975 78.790 0.156 1.00 44.65 21 ASN A C 1
ATOM 1581 O O . ASN B 1 21 ? -3.798 77.900 0.338 1.00 44.90 21 ASN A O 1
ATOM 1586 N N . ALA B 1 22 ? -3.297 80.080 0.044 1.00 44.14 22 ALA A N 1
ATOM 1587 C CA . ALA B 1 22 ? -4.675 80.557 0.186 1.00 44.35 22 ALA A CA 1
ATOM 1588 C C . ALA B 1 22 ? -5.568 80.236 -1.017 1.00 44.31 22 ALA A C 1
ATOM 1589 O O . ALA B 1 22 ? -6.785 80.141 -0.871 1.00 45.52 22 ALA A O 1
ATOM 1591 N N . THR B 1 23 ? -4.973 80.065 -2.197 1.00 43.55 23 THR A N 1
ATOM 1592 C CA . THR B 1 23 ? -5.727 79.679 -3.406 1.00 41.91 23 THR A CA 1
ATOM 1593 C C . THR B 1 23 ? -6.133 78.206 -3.359 1.00 42.96 23 THR A C 1
ATOM 1594 O O . THR B 1 23 ? -5.284 77.329 -3.188 1.00 43.68 23 THR A O 1
ATOM 1598 N N . THR B 1 24 ? -7.436 77.943 -3.501 1.00 43.44 24 THR A N 1
ATOM 1599 C CA . THR B 1 24 ? -7.971 76.572 -3.487 1.00 43.39 24 THR A CA 1
ATOM 1600 C C . THR B 1 24 ? -8.374 76.124 -4.891 1.00 42.95 24 THR A C 1
ATOM 1601 O O . THR B 1 24 ? -8.633 76.946 -5.764 1.00 43.04 24 THR A O 1
ATOM 1605 N N . THR B 1 25 ? -8.445 74.817 -5.093 1.00 43.02 25 THR A N 1
ATOM 1606 C CA . THR B 1 25 ? -8.849 74.255 -6.380 1.00 44.27 25 THR A CA 1
ATOM 1607 C C . THR B 1 25 ? -10.327 74.576 -6.716 1.00 44.17 25 THR A C 1
ATOM 1608 O O . THR B 1 25 ? -10.685 74.722 -7.882 1.00 44.49 25 THR A O 1
ATOM 1612 N N . GLY B 1 26 ? -11.171 74.697 -5.692 1.00 44.55 26 GLY A N 1
ATOM 1613 C CA . GLY B 1 26 ? -12.564 75.132 -5.875 1.00 43.95 26 GLY A CA 1
ATOM 1614 C C . GLY B 1 26 ? -12.701 76.530 -6.458 1.00 43.12 26 GLY A C 1
ATOM 1615 O O . GLY B 1 26 ? -13.598 76.801 -7.262 1.00 43.95 26 GLY A O 1
ATOM 1616 N N . GLU B 1 27 ? -11.816 77.426 -6.044 1.00 41.92 27 GLU A N 1
ATOM 1617 C CA . GLU B 1 27 ? -11.763 78.778 -6.604 1.00 40.73 27 GLU A CA 1
ATOM 1618 C C . GLU B 1 27 ? -11.306 78.749 -8.060 1.00 37.57 27 GLU A C 1
ATOM 1619 O O . GLU B 1 27 ? -11.895 79.411 -8.932 1.00 34.22 27 GLU A O 1
ATOM 1625 N N . ILE B 1 28 ? -10.243 77.997 -8.320 1.00 36.43 28 ILE A N 1
ATOM 1626 C CA . ILE B 1 28 ? -9.680 77.943 -9.674 1.00 36.64 28 ILE A CA 1
ATOM 1627 C C . ILE B 1 28 ? -10.722 77.409 -10.639 1.00 37.54 28 ILE A C 1
ATOM 1628 O O . ILE B 1 28 ? -10.915 77.939 -11.720 1.00 37.29 28 ILE A O 1
ATOM 1633 N N . VAL B 1 29 ? -11.404 76.355 -10.218 1.00 40.00 29 VAL A N 1
ATOM 1634 C CA . VAL B 1 29 ? -12.368 75.665 -11.067 1.00 41.57 29 VAL A CA 1
ATOM 1635 C C . VAL B 1 29 ? -13.666 76.457 -11.266 1.00 41.47 29 VAL A C 1
ATOM 1636 O O . VAL B 1 29 ? -14.199 76.488 -12.377 1.00 42.44 29 VAL A O 1
ATOM 1640 N N . LYS B 1 30 ? -14.152 77.127 -10.219 1.00 40.42 30 LYS A N 1
ATOM 1641 C CA . LYS B 1 30 ? -15.339 77.973 -10.357 1.00 40.31 30 LYS A CA 1
ATOM 1642 C C . LYS B 1 30 ? -15.108 79.133 -11.327 1.00 40.38 30 LYS A C 1
ATOM 1643 O O . LYS B 1 30 ? -15.942 79.395 -12.202 1.00 39.04 30 LYS A O 1
ATOM 1649 N N . LEU B 1 31 ? -13.978 79.820 -11.173 1.00 40.89 31 LEU A N 1
ATOM 1650 C CA . LEU B 1 31 ? -13.618 80.942 -12.049 1.00 42.44 31 LEU A CA 1
ATOM 1651 C C . LEU B 1 31 ? -13.221 80.509 -13.463 1.00 43.68 31 LEU A C 1
ATOM 1652 O O . LEU B 1 31 ? -13.251 81.322 -14.385 1.00 42.61 31 LEU A O 1
ATOM 1657 N N . SER B 1 32 ? -12.816 79.248 -13.614 1.00 46.05 32 SER A N 1
ATOM 1658 C CA . SER B 1 32 ? -12.537 78.651 -14.932 1.00 48.62 32 SER A CA 1
ATOM 1659 C C . SER B 1 32 ? -13.793 78.057 -15.582 1.00 51.01 32 SER A C 1
ATOM 1660 O O . SER B 1 32 ? -13.773 77.718 -16.766 1.00 52.42 32 SER A O 1
ATOM 1663 N N . GLU B 1 33 ? -14.868 77.918 -14.800 1.00 52.50 33 GLU A N 1
ATOM 1664 C CA . GLU B 1 33 ? -16.127 77.325 -15.258 1.00 53.83 33 GLU A CA 1
ATOM 1665 C C . GLU B 1 33 ? -15.895 75.844 -15.571 1.00 53.00 33 GLU A C 1
ATOM 1666 O O . GLU B 1 33 ? -16.208 75.382 -16.663 1.00 53.56 33 GLU A O 1
ATOM 1672 N N . SER B 1 34 ? -15.341 75.116 -14.603 1.00 51.46 34 SER A N 1
ATOM 1673 C CA . SER B 1 34 ? -14.934 73.727 -14.792 1.00 50.59 34 SER A CA 1
ATOM 1674 C C . SER B 1 34 ? -15.292 72.925 -13.545 1.00 49.57 34 SER A C 1
ATOM 1675 O O . SER B 1 34 ? -16.255 73.271 -12.856 1.00 49.10 34 SER A O 1
ATOM 1678 N N . SER B 1 35 ? -14.546 71.859 -13.255 1.00 49.55 35 SER A N 1
ATOM 1679 C CA . SER B 1 35 ? -14.810 71.037 -12.066 1.00 49.89 35 SER A CA 1
ATOM 1680 C C . SER B 1 35 ? -13.527 70.489 -11.468 1.00 49.54 35 SER A C 1
ATOM 1681 O O . SER B 1 35 ? -12.512 70.422 -12.145 1.00 48.52 35 SER A O 1
ATOM 1684 N N . LYS B 1 36 ? -13.585 70.103 -10.193 1.00 50.82 36 LYS A N 1
ATOM 1685 C CA . LYS B 1 36 ? -12.430 69.526 -9.494 1.00 52.49 36 LYS A CA 1
ATOM 1686 C C . LYS B 1 36 ? -12.055 68.159 -10.066 1.00 53.10 36 LYS A C 1
ATOM 1687 O O . LYS B 1 36 ? -10.881 67.772 -10.049 1.00 53.19 36 LYS A O 1
ATOM 1693 N N . GLY B 1 37 ? -13.056 67.430 -10.562 1.00 53.72 37 GLY A N 1
ATOM 1694 C CA . GLY B 1 37 ? -12.822 66.183 -11.282 1.00 54.06 37 GLY A CA 1
ATOM 1695 C C . GLY B 1 37 ? -11.992 66.407 -12.538 1.00 54.36 37 GLY A C 1
ATOM 1696 O O . GLY B 1 37 ? -11.087 65.627 -12.840 1.00 55.32 37 GLY A O 1
ATOM 1697 N N . ASN B 1 38 ? -12.293 67.480 -13.265 1.00 54.09 38 ASN A N 1
ATOM 1698 C CA . ASN B 1 38 ? -11.522 67.845 -14.453 1.00 54.43 38 ASN A CA 1
ATOM 1699 C C . ASN B 1 38 ? -10.124 68.409 -14.109 1.00 55.35 38 ASN A C 1
ATOM 1700 O O . ASN B 1 38 ? -9.141 68.163 -14.832 1.00 54.88 38 ASN A O 1
ATOM 1705 N N . LEU B 1 39 ? -10.032 69.173 -13.021 1.00 54.99 39 LEU A N 1
ATOM 1706 C CA . LEU B 1 39 ? -8.727 69.653 -12.584 1.00 55.36 39 LEU A CA 1
ATOM 1707 C C . LEU B 1 39 ? -7.860 68.442 -12.239 1.00 55.40 39 LEU A C 1
ATOM 1708 O O . LEU B 1 39 ? -6.726 68.355 -12.692 1.00 54.90 39 LEU A O 1
ATOM 1713 N N . TYR B 1 40 ? -8.412 67.509 -11.460 1.00 56.29 40 TYR A N 1
ATOM 1714 C CA . TYR B 1 40 ? -7.726 66.263 -11.139 1.00 57.13 40 TYR A CA 1
ATOM 1715 C C . TYR B 1 40 ? -7.262 65.539 -12.409 1.00 57.36 40 TYR A C 1
ATOM 1716 O O . TYR B 1 40 ? -6.162 64.983 -12.459 1.00 57.12 40 TYR A O 1
ATOM 1725 N N . TYR B 1 41 ? -8.099 65.559 -13.437 1.00 57.69 41 TYR A N 1
ATOM 1726 C CA . TYR B 1 41 ? -7.796 64.876 -14.692 1.00 57.62 41 TYR A CA 1
ATOM 1727 C C . TYR B 1 41 ? -6.553 65.435 -15.382 1.00 57.35 41 TYR A C 1
ATOM 1728 O O . TYR B 1 41 ? -5.626 64.687 -15.682 1.00 57.54 41 TYR A O 1
ATOM 1737 N N . HIS B 1 42 ? -6.530 66.743 -15.619 1.00 57.32 42 HIS A N 1
ATOM 1738 C CA . HIS B 1 42 ? -5.443 67.391 -16.382 1.00 56.93 42 HIS A CA 1
ATOM 1739 C C . HIS B 1 42 ? -4.124 67.588 -15.598 1.00 55.18 42 HIS A C 1
ATOM 1740 O O . HIS B 1 42 ? -3.053 67.676 -16.199 1.00 54.43 42 HIS A O 1
ATOM 1747 N N . PHE B 1 43 ? -4.212 67.704 -14.273 1.00 53.78 43 PHE A N 1
ATOM 1748 C CA . PHE B 1 43 ? -3.055 68.071 -13.438 1.00 52.79 43 PHE A CA 1
ATOM 1749 C C . PHE B 1 43 ? -2.933 67.265 -12.133 1.00 53.66 43 PHE A C 1
ATOM 1750 O O . PHE B 1 43 ? -1.977 67.459 -11.394 1.00 54.47 43 PHE A O 1
ATOM 1758 N N . LYS B 1 44 ? -3.897 66.402 -11.820 1.00 54.35 44 LYS A N 1
ATOM 1759 C CA . LYS B 1 44 ? -3.844 65.558 -10.615 1.00 55.16 44 LYS A CA 1
ATOM 1760 C C . LYS B 1 44 ? -3.885 66.320 -9.277 1.00 55.58 44 LYS A C 1
ATOM 1761 O O . LYS B 1 44 ? -4.638 65.947 -8.368 1.00 56.04 44 LYS A O 1
ATOM 1763 N N . THR B 1 45 ? -3.072 67.370 -9.152 1.00 55.28 45 THR A N 1
ATOM 1764 C CA . THR B 1 45 ? -2.942 68.112 -7.896 1.00 54.83 45 THR A CA 1
ATOM 1765 C C . THR B 1 45 ? -2.849 69.618 -8.133 1.00 53.30 45 THR A C 1
ATOM 1766 O O . THR B 1 45 ? -2.566 70.058 -9.244 1.00 52.49 45 THR A O 1
ATOM 1770 N N . LYS B 1 46 ? -3.095 70.393 -7.075 1.00 52.44 46 LYS A N 1
ATOM 1771 C CA . LYS B 1 46 ? -2.811 71.822 -7.084 1.00 51.79 46 LYS A CA 1
ATOM 1772 C C . LYS B 1 46 ? -1.317 72.002 -7.339 1.00 51.82 46 LYS A C 1
ATOM 1773 O O . LYS B 1 46 ? -0.910 72.829 -8.167 1.00 51.51 46 LYS A O 1
ATOM 1779 N N . GLU B 1 47 ? -0.525 71.185 -6.640 1.00 51.88 47 GLU A N 1
ATOM 1780 C CA . GLU B 1 47 ? 0.937 71.181 -6.733 1.00 51.58 47 GLU A CA 1
ATOM 1781 C C . GLU B 1 47 ? 1.453 71.054 -8.153 1.00 49.66 47 GLU A C 1
ATOM 1782 O O . GLU B 1 47 ? 2.326 71.821 -8.554 1.00 48.83 47 GLU A O 1
ATOM 1788 N N . ASN B 1 48 ? 0.923 70.092 -8.909 1.00 48.59 48 ASN A N 1
ATOM 1789 C CA . ASN B 1 48 ? 1.366 69.869 -10.292 1.00 47.72 48 ASN A CA 1
ATOM 1790 C C . ASN B 1 48 ? 0.860 70.920 -11.271 1.00 45.69 48 ASN A C 1
ATOM 1791 O O . ASN B 1 48 ? 1.485 71.174 -12.304 1.00 45.18 48 ASN A O 1
ATOM 1796 N N . LEU B 1 49 ? -0.292 71.505 -10.969 1.00 44.53 49 LEU A N 1
ATOM 1797 C CA . LEU B 1 49 ? -0.840 72.596 -11.784 1.00 42.73 49 LEU A CA 1
ATOM 1798 C C . LEU B 1 49 ? 0.127 73.782 -11.705 1.00 40.02 49 LEU A C 1
ATOM 1799 O O . LEU B 1 49 ? 0.472 74.395 -12.711 1.00 38.08 49 LEU A O 1
ATOM 1804 N N . PHE B 1 50 ? 0.551 74.086 -10.485 1.00 39.75 50 PHE A N 1
ATOM 1805 C CA . PHE B 1 50 ? 1.501 75.162 -10.231 1.00 40.26 50 PHE A CA 1
ATOM 1806 C C . PHE B 1 50 ? 2.831 74.920 -10.945 1.00 40.15 50 PHE A C 1
ATOM 1807 O O . PHE B 1 50 ? 3.320 75.788 -11.661 1.00 38.96 50 PHE A O 1
ATOM 1815 N N . LEU B 1 51 ? 3.388 73.726 -10.773 1.00 41.60 51 LEU A N 1
ATOM 1816 C CA . LEU B 1 51 ? 4.617 73.344 -11.472 1.00 42.07 51 LEU A CA 1
ATOM 1817 C C . LEU B 1 51 ? 4.508 73.545 -12.990 1.00 41.55 51 LEU A C 1
ATOM 1818 O O . LEU B 1 51 ? 5.468 73.965 -13.613 1.00 41.44 51 LEU A O 1
ATOM 1823 N N . GLU B 1 52 ? 3.346 73.253 -13.577 1.00 42.79 52 GLU A N 1
ATOM 1824 C CA . GLU B 1 52 ? 3.106 73.468 -15.030 1.00 43.31 52 GLU A CA 1
ATOM 1825 C C . GLU B 1 52 ? 3.142 74.948 -15.413 1.00 41.43 52 GLU A C 1
ATOM 1826 O O . GLU B 1 52 ? 3.656 75.314 -16.466 1.00 42.51 52 GLU A O 1
ATOM 1832 N N . ILE B 1 53 ? 2.559 75.797 -14.568 1.00 39.72 53 ILE A N 1
ATOM 1833 C CA . ILE B 1 53 ? 2.653 77.253 -14.733 1.00 37.48 53 ILE A CA 1
ATOM 1834 C C . ILE B 1 53 ? 4.114 77.709 -14.695 1.00 36.31 53 ILE A C 1
ATOM 1835 O O . ILE B 1 53 ? 4.550 78.462 -15.551 1.00 35.28 53 ILE A O 1
ATOM 1840 N N . LEU B 1 54 ? 4.873 77.234 -13.712 1.00 36.68 54 LEU A N 1
ATOM 1841 C CA . LEU B 1 54 ? 6.291 77.574 -13.597 1.00 37.55 54 LEU A CA 1
ATOM 1842 C C . LEU B 1 54 ? 7.087 77.155 -14.831 1.00 38.29 54 LEU A C 1
ATOM 1843 O O . LEU B 1 54 ? 7.975 77.875 -15.275 1.00 38.89 54 LEU A O 1
ATOM 1848 N N . ASN B 1 55 ? 6.776 75.995 -15.390 1.00 40.21 55 ASN A N 1
ATOM 1849 C CA . ASN B 1 55 ? 7.433 75.569 -16.624 1.00 41.31 55 ASN A CA 1
ATOM 1850 C C . ASN B 1 55 ? 7.147 76.495 -17.799 1.00 41.16 55 ASN A C 1
ATOM 1851 O O . ASN B 1 55 ? 8.060 76.833 -18.546 1.00 42.01 55 ASN A O 1
ATOM 1856 N N . ILE B 1 56 ? 5.905 76.945 -17.940 1.00 41.92 56 ILE A N 1
ATOM 1857 C CA . ILE B 1 56 ? 5.580 77.945 -18.974 1.00 42.84 56 ILE A CA 1
ATOM 1858 C C . ILE B 1 56 ? 6.316 79.266 -18.696 1.00 42.72 56 ILE A C 1
ATOM 1859 O O . ILE B 1 56 ? 6.898 79.860 -19.601 1.00 42.55 56 ILE A O 1
ATOM 1864 N N . GLU B 1 57 ? 6.314 79.700 -17.436 1.00 42.72 57 GLU A N 1
ATOM 1865 C CA . GLU B 1 57 ? 6.989 80.943 -17.038 1.00 42.20 57 GLU A CA 1
ATOM 1866 C C . GLU B 1 57 ? 8.493 80.849 -17.211 1.00 41.76 57 GLU A C 1
ATOM 1867 O O . GLU B 1 57 ? 9.119 81.785 -17.689 1.00 40.10 57 GLU A O 1
ATOM 1873 N N . GLU B 1 58 ? 9.067 79.715 -16.807 1.00 43.19 58 GLU A N 1
ATOM 1874 C CA . GLU B 1 58 ? 10.506 79.456 -16.964 1.00 44.72 58 GLU A CA 1
ATOM 1875 C C . GLU B 1 58 ? 10.907 79.618 -18.431 1.00 43.92 58 GLU A C 1
ATOM 1876 O O . GLU B 1 58 ? 11.912 80.241 -18.749 1.00 42.90 58 GLU A O 1
ATOM 1882 N N . SER B 1 59 ? 10.105 79.041 -19.317 1.00 44.92 59 SER A N 1
ATOM 1883 C CA . SER B 1 59 ? 10.314 79.179 -20.758 1.00 46.38 59 SER A CA 1
ATOM 1884 C C . SER B 1 59 ? 10.324 80.641 -21.191 1.00 45.45 59 SER A C 1
ATOM 1885 O O . SER B 1 59 ? 11.203 81.046 -21.940 1.00 45.21 59 SER A O 1
ATOM 1888 N N . LYS B 1 60 ? 9.375 81.438 -20.698 1.00 45.91 60 LYS A N 1
ATOM 1889 C CA . LYS B 1 60 ? 9.382 82.883 -20.957 1.00 46.85 60 LYS A CA 1
ATOM 1890 C C . LYS B 1 60 ? 10.666 83.569 -20.444 1.00 45.28 60 LYS A C 1
ATOM 1891 O O . LYS B 1 60 ? 11.215 84.435 -21.107 1.00 44.10 60 LYS A O 1
ATOM 1897 N N . TRP B 1 61 ? 11.136 83.188 -19.257 1.00 44.92 61 TRP A N 1
ATOM 1898 C CA . TRP B 1 61 ? 12.372 83.768 -18.703 1.00 43.92 61 TRP A CA 1
ATOM 1899 C C . TRP B 1 61 ? 13.586 83.448 -19.589 1.00 43.64 61 TRP A C 1
ATOM 1900 O O . TRP B 1 61 ? 14.414 84.310 -19.848 1.00 42.49 61 TRP A O 1
ATOM 1911 N N . GLN B 1 62 ? 13.678 82.208 -20.052 1.00 45.13 62 GLN A N 1
ATOM 1912 C CA . GLN B 1 62 ? 14.755 81.789 -20.949 1.00 46.87 62 GLN A CA 1
ATOM 1913 C C . GLN B 1 62 ? 14.779 82.597 -22.250 1.00 47.05 62 GLN A C 1
ATOM 1914 O O . GLN B 1 62 ? 15.841 83.039 -22.682 1.00 46.35 62 GLN A O 1
ATOM 1920 N N . GLU B 1 63 ? 13.615 82.806 -22.861 1.00 47.98 63 GLU A N 1
ATOM 1921 C CA . GLU B 1 63 ? 13.543 83.574 -24.104 1.00 49.17 63 GLU A CA 1
ATOM 1922 C C . GLU B 1 63 ? 13.911 85.043 -23.864 1.00 48.96 63 GLU A C 1
ATOM 1923 O O . GLU B 1 63 ? 14.548 85.661 -24.719 1.00 49.77 63 GLU A O 1
ATOM 1929 N N . GLN B 1 64 ? 13.546 85.594 -22.706 1.00 47.53 64 GLN A N 1
ATOM 1930 C CA . GLN B 1 64 ? 13.976 86.948 -22.333 1.00 46.65 64 GLN A CA 1
ATOM 1931 C C . GLN B 1 64 ? 15.493 87.040 -22.203 1.00 44.48 64 GLN A C 1
ATOM 1932 O O . GLN B 1 64 ? 16.105 88.027 -22.615 1.00 42.81 64 GLN A O 1
ATOM 1938 N N . TRP B 1 65 ? 16.097 86.023 -21.600 1.00 43.03 65 TRP A N 1
ATOM 1939 C CA . TRP B 1 65 ? 17.542 86.027 -21.396 1.00 41.59 65 TRP A CA 1
ATOM 1940 C C . TRP B 1 65 ? 18.288 85.848 -22.719 1.00 43.94 65 TRP A C 1
ATOM 1941 O O . TRP B 1 65 ? 19.337 86.448 -22.928 1.00 44.09 65 TRP A O 1
ATOM 1952 N N . LYS B 1 66 ? 17.738 85.002 -23.585 1.00 47.62 66 LYS A N 1
ATOM 1953 C CA . LYS B 1 66 ? 18.203 84.849 -24.966 1.00 51.19 66 LYS A CA 1
ATOM 1954 C C . LYS B 1 66 ? 18.393 86.213 -25.647 1.00 51.45 66 LYS A C 1
ATOM 1955 O O . LYS B 1 66 ? 19.448 86.486 -26.223 1.00 51.91 66 LYS A O 1
ATOM 1961 N N . LYS B 1 67 ? 17.392 87.079 -25.555 1.00 51.88 67 LYS A N 1
ATOM 1962 C CA . LYS B 1 67 ? 17.460 88.366 -26.247 1.00 53.34 67 LYS A CA 1
ATOM 1963 C C . LYS B 1 67 ? 18.150 89.462 -25.435 1.00 52.40 67 LYS A C 1
ATOM 1964 O O . LYS B 1 67 ? 18.693 90.410 -26.007 1.00 52.21 67 LYS A O 1
ATOM 1970 N N . GLU B 1 68 ? 18.174 89.323 -24.114 1.00 51.27 68 GLU A N 1
ATOM 1971 C CA . GLU B 1 68 ? 18.819 90.333 -23.277 1.00 50.86 68 GLU A CA 1
ATOM 1972 C C . GLU B 1 68 ? 20.342 90.163 -23.168 1.00 48.62 68 GLU A C 1
ATOM 1973 O O . GLU B 1 68 ? 21.069 91.149 -23.061 1.00 46.72 68 GLU A O 1
ATOM 1979 N N . GLN B 1 69 ? 20.820 88.922 -23.219 1.00 48.08 69 GLN A N 1
ATOM 1980 C CA . GLN B 1 69 ? 22.255 88.655 -23.116 1.00 48.76 69 GLN A CA 1
ATOM 1981 C C . GLN B 1 69 ? 23.063 89.166 -24.312 1.00 49.21 69 GLN A C 1
ATOM 1982 O O . GLN B 1 69 ? 24.282 89.333 -24.212 1.00 48.79 69 GLN A O 1
ATOM 1988 N N . ILE B 1 70 ? 22.386 89.396 -25.437 1.00 49.45 70 ILE A N 1
ATOM 1989 C CA . ILE B 1 70 ? 23.033 89.898 -26.649 1.00 50.14 70 ILE A CA 1
ATOM 1990 C C . ILE B 1 70 ? 23.649 91.279 -26.414 1.00 49.27 70 ILE A C 1
ATOM 1991 O O . ILE B 1 70 ? 24.642 91.630 -27.047 1.00 49.97 70 ILE A O 1
ATOM 1996 N N . LYS B 1 71 ? 23.087 92.041 -25.479 1.00 48.10 71 LYS A N 1
ATOM 1997 C CA . LYS B 1 71 ? 23.613 93.362 -25.125 1.00 47.86 71 LYS A CA 1
ATOM 1998 C C . LYS B 1 71 ? 24.870 93.321 -24.225 1.00 46.08 71 LYS A C 1
ATOM 1999 O O . LYS B 1 71 ? 25.473 94.363 -23.983 1.00 47.00 71 LYS A O 1
ATOM 2005 N N . ALA B 1 72 ? 25.234 92.153 -23.690 1.00 43.66 72 ALA A N 1
ATOM 2006 C CA . ALA B 1 72 ? 26.443 92.005 -22.859 1.00 42.09 72 ALA A CA 1
ATOM 2007 C C . ALA B 1 72 ? 27.500 91.302 -23.686 1.00 41.28 72 ALA A C 1
ATOM 2008 O O . ALA B 1 72 ? 27.313 90.149 -24.069 1.00 41.49 72 ALA A O 1
ATOM 2010 N N . LYS B 1 73 ? 28.608 91.986 -23.968 1.00 40.99 73 LYS A N 1
ATOM 2011 C CA . LYS B 1 73 ? 29.551 91.511 -24.994 1.00 40.26 73 LYS A CA 1
ATOM 2012 C C . LYS B 1 73 ? 30.328 90.304 -24.510 1.00 39.11 73 LYS A C 1
ATOM 2013 O O . LYS B 1 73 ? 30.361 89.279 -25.173 1.00 39.56 73 LYS A O 1
ATOM 2019 N N . THR B 1 74 ? 30.976 90.441 -23.357 1.00 37.30 74 THR A N 1
ATOM 2020 C CA . THR B 1 74 ? 31.746 89.353 -22.791 1.00 35.42 74 THR A CA 1
ATOM 2021 C C . THR B 1 74 ? 30.918 88.525 -21.798 1.00 35.78 74 THR A C 1
ATOM 2022 O O . THR B 1 74 ? 29.857 88.944 -21.326 1.00 34.75 74 THR A O 1
ATOM 2026 N N . ASN B 1 75 ? 31.427 87.337 -21.498 1.00 36.83 75 ASN A N 1
ATOM 2027 C CA . ASN B 1 75 ? 30.768 86.410 -20.585 1.00 36.96 75 ASN A CA 1
ATOM 2028 C C . ASN B 1 75 ? 30.847 86.901 -19.150 1.00 36.57 75 ASN A C 1
ATOM 2029 O O . ASN B 1 75 ? 29.965 86.630 -18.350 1.00 37.77 75 ASN A O 1
ATOM 2034 N N . ARG B 1 76 ? 31.905 87.640 -18.849 1.00 36.68 76 ARG A N 1
ATOM 2035 C CA . ARG B 1 76 ? 32.021 88.390 -17.609 1.00 37.38 76 ARG A CA 1
ATOM 2036 C C . ARG B 1 76 ? 30.871 89.392 -17.398 1.00 36.44 76 ARG A C 1
ATOM 2037 O O . ARG B 1 76 ? 30.306 89.485 -16.291 1.00 35.73 76 ARG A O 1
ATOM 2045 N N . GLU B 1 77 ? 30.541 90.138 -18.456 1.00 33.53 77 GLU A N 1
ATOM 2046 C CA . GLU B 1 77 ? 29.442 91.110 -18.425 1.00 32.29 77 GLU A CA 1
ATOM 2047 C C . GLU B 1 77 ? 28.109 90.409 -18.353 1.00 30.46 77 GLU A C 1
ATOM 2048 O O . GLU B 1 77 ? 27.175 90.899 -17.719 1.00 29.70 77 GLU A O 1
ATOM 2054 N N . LYS B 1 78 ? 28.021 89.267 -19.017 1.00 31.30 78 LYS A N 1
ATOM 2055 C CA . LYS B 1 78 ? 26.832 88.431 -18.950 1.00 32.47 78 LYS A CA 1
ATOM 2056 C C . LYS B 1 78 ? 26.553 87.899 -17.535 1.00 31.82 78 LYS A C 1
ATOM 2057 O O . LYS B 1 78 ? 25.398 87.743 -17.173 1.00 32.50 78 LYS A O 1
ATOM 2063 N N . PHE B 1 79 ? 27.602 87.620 -16.765 1.00 31.96 79 PHE A N 1
ATOM 2064 C CA . PHE B 1 79 ? 27.468 87.122 -15.384 1.00 31.63 79 PHE A CA 1
ATOM 2065 C C . PHE B 1 79 ? 26.854 88.214 -14.521 1.00 30.21 79 PHE A C 1
ATOM 2066 O O . PHE B 1 79 ? 25.860 87.972 -13.864 1.00 30.20 79 PHE A O 1
ATOM 2074 N N . TYR B 1 80 ? 27.430 89.413 -14.553 1.00 29.62 80 TYR A N 1
ATOM 2075 C CA . TYR B 1 80 ? 26.867 90.573 -13.867 1.00 29.73 80 TYR A CA 1
ATOM 2076 C C . TYR B 1 80 ? 25.408 90.831 -14.227 1.00 30.19 80 TYR A C 1
ATOM 2077 O O . TYR B 1 80 ? 24.605 91.187 -13.360 1.00 26.64 80 TYR A O 1
ATOM 2086 N N . LEU B 1 81 ? 25.084 90.694 -15.515 1.00 30.87 81 LEU A N 1
ATOM 2087 C CA . LEU B 1 81 ? 23.754 91.020 -16.022 1.00 31.98 81 LEU A CA 1
ATOM 2088 C C . LEU B 1 81 ? 22.731 89.972 -15.619 1.00 30.91 81 LEU A C 1
ATOM 2089 O O . LEU B 1 81 ? 21.631 90.306 -15.209 1.00 29.73 81 LEU A O 1
ATOM 2094 N N . TYR B 1 82 ? 23.080 88.705 -15.786 1.00 31.48 82 TYR A N 1
ATOM 2095 C CA . TYR B 1 82 ? 22.217 87.623 -15.366 1.00 31.85 82 TYR A CA 1
ATOM 2096 C C . TYR B 1 82 ? 21.873 87.729 -13.884 1.00 31.07 82 TYR A C 1
ATOM 2097 O O . TYR B 1 82 ? 20.714 87.594 -13.515 1.00 32.09 82 TYR A O 1
ATOM 2106 N N . ASN B 1 83 ? 22.863 88.029 -13.044 1.00 30.54 83 ASN A N 1
ATOM 2107 C CA . ASN B 1 83 ? 22.607 88.165 -11.605 1.00 29.34 83 ASN A CA 1
ATOM 2108 C C . ASN B 1 83 ? 21.724 89.360 -11.261 1.00 31.05 83 ASN A C 1
ATOM 2109 O O . ASN B 1 83 ? 20.838 89.259 -10.404 1.00 30.97 83 ASN A O 1
ATOM 2114 N N . GLU B 1 84 ? 21.966 90.496 -11.918 1.00 31.93 84 GLU A N 1
ATOM 2115 C CA . GLU B 1 84 ? 21.142 91.689 -11.712 1.00 34.35 84 GLU A CA 1
ATOM 2116 C C . GLU B 1 84 ? 19.722 91.473 -12.217 1.00 30.89 84 GLU A C 1
ATOM 2117 O O . GLU B 1 84 ? 18.767 91.924 -11.588 1.00 28.52 84 GLU A O 1
ATOM 2123 N N . LEU B 1 85 ? 19.582 90.764 -13.337 1.00 31.26 85 LEU A N 1
ATOM 2124 C CA . LEU B 1 85 ? 18.261 90.446 -13.875 1.00 33.25 85 LEU A CA 1
ATOM 2125 C C . LEU B 1 85 ? 17.498 89.487 -12.969 1.00 31.14 85 LEU A C 1
ATOM 2126 O O . LEU B 1 85 ? 16.292 89.649 -12.769 1.00 30.07 85 LEU A O 1
ATOM 2131 N N . SER B 1 86 ? 18.186 88.479 -12.435 1.00 29.88 86 SER A N 1
ATOM 2132 C CA . SER B 1 86 ? 17.538 87.565 -11.497 1.00 29.89 86 SER A CA 1
ATOM 2133 C C . SER B 1 86 ? 16.958 88.365 -10.321 1.00 29.34 86 SER A C 1
ATOM 2134 O O . SER B 1 86 ? 15.800 88.176 -9.973 1.00 29.78 86 SER A O 1
ATOM 2136 N N . LEU B 1 87 ? 17.750 89.296 -9.782 1.00 28.58 87 LEU A N 1
ATOM 2137 C CA . LEU B 1 87 ? 17.355 90.143 -8.658 1.00 29.30 87 LEU A CA 1
ATOM 2138 C C . LEU B 1 87 ? 16.166 91.051 -8.975 1.00 29.31 87 LEU A C 1
ATOM 2139 O O . LEU B 1 87 ? 15.151 91.023 -8.279 1.00 27.75 87 LEU A O 1
ATOM 2144 N N . THR B 1 88 ? 16.296 91.863 -10.029 1.00 28.70 88 THR A N 1
ATOM 2145 C CA . THR B 1 88 ? 15.259 92.849 -10.379 1.00 28.38 88 THR A CA 1
ATOM 2146 C C . THR B 1 88 ? 13.970 92.199 -10.804 1.00 28.44 88 THR A C 1
ATOM 2147 O O . THR B 1 88 ? 12.908 92.657 -10.421 1.00 29.20 88 THR A O 1
ATOM 2151 N N . THR B 1 89 ? 14.063 91.087 -11.527 1.00 29.61 89 THR A N 1
ATOM 2152 C CA . THR B 1 89 ? 12.886 90.335 -11.917 1.00 30.07 89 THR A CA 1
ATOM 2153 C C . THR B 1 89 ? 12.155 89.755 -10.704 1.00 30.74 89 THR A C 1
ATOM 2154 O O . THR B 1 89 ? 10.939 89.908 -10.578 1.00 30.44 89 THR A O 1
ATOM 2158 N N . GLN B 1 90 ? 12.892 89.119 -9.798 1.00 30.29 90 GLN A N 1
ATOM 2159 C CA . GLN B 1 90 ? 12.281 88.570 -8.598 1.00 30.06 90 GLN A CA 1
ATOM 2160 C C . GLN B 1 90 ? 11.656 89.656 -7.732 1.00 29.90 90 GLN A C 1
ATOM 2161 O O . GLN B 1 90 ? 10.672 89.413 -7.058 1.00 30.57 90 GLN A O 1
ATOM 2167 N N . TYR B 1 91 ? 12.199 90.865 -7.789 1.00 31.15 91 TYR A N 1
ATOM 2168 C CA . TYR B 1 91 ? 11.672 91.981 -7.035 1.00 32.51 91 TYR A CA 1
ATOM 2169 C C . TYR B 1 91 ? 10.239 92.403 -7.398 1.00 33.77 91 TYR A C 1
ATOM 2170 O O . TYR B 1 91 ? 9.495 92.862 -6.531 1.00 33.20 91 TYR A O 1
ATOM 2179 N N . TYR B 1 92 ? 9.860 92.302 -8.670 1.00 34.21 92 TYR A N 1
ATOM 2180 C CA . TYR B 1 92 ? 8.515 92.701 -9.078 1.00 34.97 92 TYR A CA 1
ATOM 2181 C C . TYR B 1 92 ? 7.660 91.521 -9.508 1.00 34.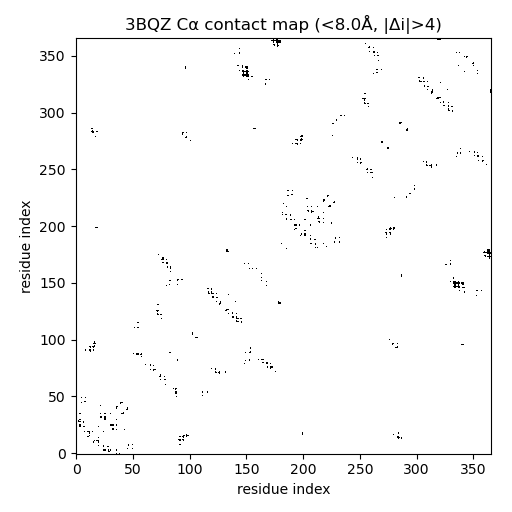23 92 TYR A C 1
ATOM 2182 O O . TYR B 1 92 ? 6.461 91.674 -9.670 1.00 36.48 92 TYR A O 1
ATOM 2191 N N . TYR B 1 93 ? 8.263 90.353 -9.684 1.00 33.62 93 TYR A N 1
ATOM 2192 C CA . TYR B 1 93 ? 7.595 89.228 -10.330 1.00 33.48 93 TYR A CA 1
ATOM 2193 C C . TYR B 1 93 ? 6.331 88.826 -9.563 1.00 33.04 93 TYR A C 1
ATOM 2194 O O . TYR B 1 93 ? 6.409 88.466 -8.394 1.00 31.82 93 TYR A O 1
ATOM 2203 N N . PRO B 1 94 ? 5.156 88.904 -10.216 1.00 32.71 94 PRO A N 1
ATOM 2204 C CA . PRO B 1 94 ? 3.921 88.742 -9.436 1.00 31.43 94 PRO A CA 1
ATOM 2205 C C . PRO B 1 94 ? 3.686 87.349 -8.841 1.00 30.57 94 PRO A C 1
ATOM 2206 O O . PRO B 1 94 ? 2.914 87.216 -7.894 1.00 30.07 94 PRO A O 1
ATOM 2210 N N . LEU B 1 95 ? 4.336 86.324 -9.385 1.00 30.00 95 LEU A N 1
ATOM 2211 C CA . LEU B 1 95 ? 4.223 84.983 -8.851 1.00 30.89 95 LEU A CA 1
ATOM 2212 C C . LEU B 1 95 ? 5.265 84.687 -7.774 1.00 30.78 95 LEU A C 1
ATOM 2213 O O . LEU B 1 95 ? 5.260 83.600 -7.205 1.00 29.98 95 LEU A O 1
ATOM 2218 N N . GLN B 1 96 ? 6.137 85.641 -7.465 1.00 30.88 96 GLN A N 1
ATOM 2219 C CA . GLN B 1 96 ? 7.237 85.371 -6.531 1.00 32.10 96 GLN A CA 1
ATOM 2220 C C . GLN B 1 96 ? 6.765 84.798 -5.204 1.00 32.32 96 GLN A C 1
ATOM 2221 O O . GLN B 1 96 ? 7.297 83.803 -4.749 1.00 33.79 96 GLN A O 1
ATOM 2227 N N . ASN B 1 97 ? 5.782 85.434 -4.581 1.00 33.67 97 ASN A N 1
ATOM 2228 C CA . ASN B 1 97 ? 5.277 84.965 -3.292 1.00 34.77 97 ASN A CA 1
ATOM 2229 C C . ASN B 1 97 ? 4.653 83.584 -3.323 1.00 34.75 97 ASN A C 1
ATOM 2230 O O . ASN B 1 97 ? 4.820 82.808 -2.375 1.00 34.29 97 ASN A O 1
ATOM 2235 N N . ALA B 1 98 ? 3.951 83.268 -4.409 1.00 33.07 98 ALA A N 1
ATOM 2236 C CA . ALA B 1 98 ? 3.439 81.919 -4.605 1.00 32.72 98 ALA A CA 1
ATOM 2237 C C . ALA B 1 98 ? 4.581 80.918 -4.691 1.00 32.73 98 ALA A C 1
ATOM 2238 O O . ALA B 1 98 ? 4.484 79.818 -4.163 1.00 33.93 98 ALA A O 1
ATOM 2240 N N . ILE B 1 99 ? 5.642 81.286 -5.402 1.00 33.18 99 ILE A N 1
ATOM 2241 C CA . ILE B 1 99 ? 6.803 80.415 -5.575 1.00 34.12 99 ILE A CA 1
ATOM 2242 C C . ILE B 1 99 ? 7.465 80.121 -4.228 1.00 34.89 99 ILE A C 1
ATOM 2243 O O . ILE B 1 99 ? 7.842 78.990 -3.951 1.00 34.86 99 ILE A O 1
ATOM 2248 N N . ILE B 1 100 ? 7.588 81.152 -3.401 1.00 36.34 100 ILE A N 1
ATOM 2249 C CA . ILE B 1 100 ? 8.200 81.037 -2.076 1.00 37.34 100 ILE A CA 1
ATOM 2250 C C . ILE B 1 100 ? 7.364 80.145 -1.184 1.00 38.56 100 ILE A C 1
ATOM 2251 O O . ILE B 1 100 ? 7.892 79.249 -0.538 1.00 37.12 100 ILE A O 1
ATOM 2256 N 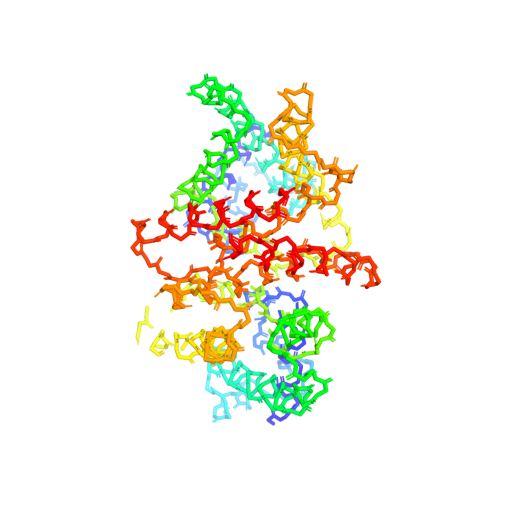N . GLU B 1 101 ? 6.058 80.397 -1.161 1.00 39.67 101 GLU A N 1
ATOM 2257 C CA . GLU B 1 101 ? 5.131 79.574 -0.398 1.00 40.79 101 GLU A CA 1
ATOM 2258 C C . GLU B 1 101 ? 5.183 78.123 -0.824 1.00 41.78 101 GLU A C 1
ATOM 2259 O O . GLU B 1 101 ? 5.233 77.215 0.009 1.00 41.82 101 GLU A O 1
ATOM 2265 N N . PHE B 1 102 ? 5.160 77.914 -2.132 1.00 42.41 102 PHE A N 1
ATOM 2266 C CA . PHE B 1 102 ? 5.191 76.583 -2.693 1.00 43.15 102 PHE A CA 1
ATOM 2267 C C . PHE B 1 102 ? 6.489 75.868 -2.297 1.00 43.80 102 PHE A C 1
ATOM 2268 O O . PHE B 1 102 ? 6.461 74.727 -1.817 1.00 43.56 102 PHE A O 1
ATOM 2276 N N . TYR B 1 103 ? 7.617 76.543 -2.507 1.00 43.50 103 TYR A N 1
ATOM 2277 C CA . TYR B 1 103 ? 8.928 75.957 -2.247 1.00 43.52 103 TYR A CA 1
ATOM 2278 C C . TYR B 1 103 ? 9.092 75.609 -0.772 1.00 45.16 103 TYR A C 1
ATOM 2279 O O . TYR B 1 103 ? 9.527 74.515 -0.429 1.00 44.15 103 TYR A O 1
ATOM 2288 N N . THR B 1 104 ? 8.720 76.540 0.098 1.00 47.91 104 THR A N 1
ATOM 2289 C CA . THR B 1 104 ? 8.933 76.381 1.527 1.00 49.99 104 THR A CA 1
ATOM 2290 C C . THR B 1 104 ? 8.046 75.293 2.141 1.00 52.93 104 THR A C 1
ATOM 2291 O O . THR B 1 104 ? 8.266 74.878 3.279 1.00 53.96 104 THR A O 1
ATOM 2295 N N . GLU B 1 105 ? 7.060 74.826 1.379 1.00 55.42 105 GLU A N 1
ATOM 2296 C CA . GLU B 1 105 ? 6.175 73.752 1.806 1.00 57.56 105 GLU A CA 1
ATOM 2297 C C . GLU B 1 105 ? 6.581 72.394 1.233 1.00 58.93 105 GLU A C 1
ATOM 2298 O O . GLU B 1 105 ? 6.448 71.383 1.915 1.00 59.13 105 GLU A O 1
ATOM 2304 N N . TYR B 1 106 ? 7.055 72.369 -0.014 1.00 60.69 106 TYR A N 1
ATOM 2305 C CA . TYR B 1 106 ? 7.318 71.108 -0.725 1.00 62.60 106 TYR A CA 1
ATOM 2306 C C . TYR B 1 106 ? 8.797 70.823 -1.007 1.00 63.62 106 TYR A C 1
ATOM 2307 O O . TYR B 1 106 ? 9.114 69.865 -1.721 1.00 63.45 106 TYR A O 1
ATOM 2316 N N . TYR B 1 107 ? 9.695 71.634 -0.443 1.00 65.11 107 TYR A N 1
ATOM 2317 C CA . TYR B 1 107 ? 11.142 71.455 -0.654 1.00 66.73 107 TYR A CA 1
ATOM 2318 C C . TYR B 1 107 ? 11.700 70.157 -0.050 1.00 67.47 107 TYR A C 1
ATOM 2319 O O . TYR B 1 107 ? 12.752 69.695 -0.484 1.00 67.15 107 TYR A O 1
ATOM 2328 N N . LYS B 1 108 ? 10.999 69.586 0.936 1.00 68.52 108 LYS A N 1
ATOM 2329 C CA . LYS B 1 108 ? 11.389 68.309 1.549 1.00 69.64 108 LYS A CA 1
ATOM 2330 C C . LYS B 1 108 ? 10.512 67.133 1.090 1.00 70.44 108 LYS A C 1
ATOM 2331 O O . LYS B 1 108 ? 10.611 66.031 1.638 1.00 70.77 108 LYS A O 1
ATOM 2333 N N . THR B 1 109 ? 9.664 67.369 0.090 1.00 71.04 109 THR A N 1
ATOM 2334 C CA . THR B 1 109 ? 8.801 66.333 -0.483 1.00 71.46 109 THR A CA 1
ATOM 2335 C C . THR B 1 109 ? 9.434 65.775 -1.759 1.00 72.54 109 THR A C 1
ATOM 2336 O O . THR B 1 109 ? 9.387 66.423 -2.806 1.00 72.76 109 THR A O 1
ATOM 2340 N N . ASN B 1 110 ? 9.996 64.567 -1.674 1.00 73.38 110 ASN A N 1
ATOM 2341 C CA . ASN B 1 110 ? 10.741 63.955 -2.791 1.00 73.96 110 ASN A CA 1
ATOM 2342 C C . ASN B 1 110 ? 9.968 63.893 -4.118 1.00 74.26 110 ASN A C 1
ATOM 2343 O O . ASN B 1 110 ? 10.565 63.986 -5.194 1.00 74.72 110 ASN A O 1
ATOM 2348 N N . SER B 1 111 ? 8.649 63.734 -4.027 1.00 74.28 111 SER A N 1
ATOM 2349 C CA . SER B 1 111 ? 7.769 63.661 -5.194 1.00 74.53 111 SER A CA 1
ATOM 2350 C C . SER B 1 111 ? 7.758 64.957 -6.020 1.00 74.38 111 SER A C 1
ATOM 2351 O O . SER B 1 111 ? 7.893 64.933 -7.251 1.00 74.55 111 SER A O 1
ATOM 2354 N N . ILE B 1 112 ? 7.580 66.079 -5.327 1.00 73.65 112 ILE A N 1
ATOM 2355 C CA . ILE B 1 112 ? 7.481 67.395 -5.957 1.00 72.78 112 ILE A CA 1
ATOM 2356 C C . ILE B 1 112 ? 8.876 67.998 -6.115 1.00 71.70 112 ILE A C 1
ATOM 2357 O O . ILE B 1 112 ? 9.206 68.563 -7.160 1.00 70.93 112 ILE A O 1
ATOM 2362 N N . ASN B 1 113 ? 9.690 67.845 -5.072 1.00 70.87 113 ASN A N 1
ATOM 2363 C CA . ASN B 1 113 ? 11.050 68.381 -5.028 1.00 70.41 113 ASN A CA 1
ATOM 2364 C C . ASN B 1 113 ? 11.981 67.847 -6.142 1.00 69.26 113 ASN A C 1
ATOM 2365 O O . ASN B 1 113 ? 12.991 68.481 -6.461 1.00 69.36 113 ASN A O 1
ATOM 2370 N N . GLU B 1 114 ? 11.639 66.701 -6.733 1.00 67.48 114 GLU A N 1
ATOM 2371 C CA . GLU B 1 114 ? 12.341 66.207 -7.919 1.00 66.16 114 GLU A CA 1
ATOM 2372 C C . GLU B 1 114 ? 12.036 67.084 -9.138 1.00 65.07 114 GLU A C 1
ATOM 2373 O O . GLU B 1 114 ? 12.944 67.454 -9.887 1.00 65.43 114 GLU A O 1
ATOM 2375 N N . LYS B 1 115 ? 10.757 67.411 -9.333 1.00 63.28 115 LYS A N 1
ATOM 2376 C CA . LYS B 1 115 ? 10.337 68.293 -10.429 1.00 61.44 115 LYS A CA 1
ATOM 2377 C C . LYS B 1 115 ? 10.829 69.738 -10.251 1.00 58.26 115 LYS A C 1
ATOM 2378 O O . LYS B 1 115 ? 11.061 70.431 -11.243 1.00 56.63 115 LYS A O 1
ATOM 2384 N N . MET B 1 116 ? 10.974 70.188 -9.001 1.00 56.26 116 MET A N 1
ATOM 2385 C CA . MET B 1 116 ? 11.513 71.521 -8.717 1.00 55.70 116 MET A CA 1
ATOM 2386 C C . MET B 1 116 ? 12.950 71.619 -9.204 1.00 54.53 116 MET A C 1
ATOM 2387 O O . MET B 1 116 ? 13.357 72.647 -9.736 1.00 53.45 116 MET A O 1
ATOM 2392 N N . ASN B 1 117 ? 13.703 70.532 -9.028 1.00 54.38 117 ASN A N 1
ATOM 2393 C CA . ASN B 1 117 ? 15.110 70.465 -9.438 1.00 53.81 117 ASN A CA 1
ATOM 2394 C C . ASN B 1 117 ? 15.336 70.610 -10.944 1.00 52.34 117 ASN A C 1
ATOM 2395 O O . ASN B 1 117 ? 16.316 71.235 -11.355 1.00 51.93 117 ASN A O 1
ATOM 2400 N N . LYS B 1 118 ? 14.446 70.037 -11.757 1.00 50.65 118 LYS A N 1
ATOM 2401 C CA . LYS B 1 118 ? 14.523 70.173 -13.218 1.00 49.50 118 LYS A CA 1
ATOM 2402 C C . LYS B 1 118 ? 14.360 71.633 -13.660 1.00 48.42 118 LYS A C 1
ATOM 2403 O O . LYS B 1 118 ? 15.057 72.095 -14.562 1.00 48.14 118 LYS A O 1
ATOM 2405 N N . LEU B 1 119 ? 13.441 72.349 -13.015 1.00 47.79 119 LEU A N 1
ATOM 2406 C CA . LEU B 1 119 ? 13.288 73.797 -13.195 1.00 47.37 119 LEU A CA 1
ATOM 2407 C C . LEU B 1 119 ? 14.555 74.533 -12.792 1.00 46.95 119 LEU A C 1
ATOM 2408 O O . LEU B 1 119 ? 15.108 75.312 -13.569 1.00 45.37 119 LEU A O 1
ATOM 2413 N N . GLU B 1 120 ? 15.012 74.275 -11.569 1.00 48.06 120 GLU A N 1
ATOM 2414 C CA . GLU B 1 120 ? 16.222 74.915 -11.051 1.00 48.65 120 GLU A CA 1
ATOM 2415 C C . GLU B 1 120 ? 17.437 74.677 -11.955 1.00 47.87 120 GLU A C 1
ATOM 2416 O O . GLU B 1 120 ? 18.244 75.577 -12.158 1.00 46.48 120 GLU A O 1
ATOM 2422 N N . ASN B 1 121 ? 17.548 73.478 -12.521 1.00 47.84 121 ASN A N 1
ATOM 2423 C CA . ASN B 1 121 ? 18.693 73.142 -13.352 1.00 48.03 121 ASN A CA 1
ATOM 2424 C C . ASN B 1 121 ? 18.805 73.966 -14.629 1.00 49.09 121 ASN A C 1
ATOM 2425 O O . ASN B 1 121 ? 19.886 74.080 -15.182 1.00 49.20 121 ASN A O 1
ATOM 2430 N N . LYS B 1 122 ? 17.702 74.538 -15.097 1.00 50.27 122 LYS A N 1
ATOM 2431 C CA . LYS B 1 122 ? 17.757 75.422 -16.249 1.00 51.12 122 LYS A CA 1
ATOM 2432 C C . LYS B 1 122 ? 18.454 76.730 -15.903 1.00 51.66 122 LYS A C 1
ATOM 2433 O O . LYS B 1 122 ? 19.078 77.331 -16.777 1.00 52.69 122 LYS A O 1
ATOM 2439 N N . TYR B 1 123 ? 18.375 77.152 -14.635 1.00 50.88 123 TYR A N 1
ATOM 2440 C CA . TYR B 1 123 ? 19.108 78.327 -14.158 1.00 50.23 123 TYR A CA 1
ATOM 2441 C C . TYR B 1 123 ? 20.576 78.029 -14.078 1.00 49.38 123 TYR A C 1
ATOM 2442 O O . TYR B 1 123 ? 21.411 78.812 -14.550 1.00 50.90 123 TYR A O 1
ATOM 2451 N N . ILE B 1 124 ? 20.898 76.883 -13.501 1.00 46.68 124 ILE A N 1
ATOM 2452 C CA . ILE B 1 124 ? 22.282 76.472 -13.414 1.00 46.16 124 ILE A CA 1
ATOM 2453 C C . ILE B 1 124 ? 22.893 76.324 -14.832 1.00 46.17 124 ILE A C 1
ATOM 2454 O O . ILE B 1 124 ? 24.078 76.600 -15.020 1.00 45.38 124 ILE A O 1
ATOM 2459 N N . ASP B 1 125 ? 22.080 75.905 -15.810 1.00 46.12 125 ASP A N 1
ATOM 2460 C CA . ASP B 1 125 ? 22.535 75.726 -17.201 1.00 46.33 125 ASP A CA 1
ATOM 2461 C C . ASP B 1 125 ? 22.934 77.053 -17.829 1.00 44.81 125 ASP A C 1
ATOM 2462 O O . ASP B 1 125 ? 23.936 77.126 -18.534 1.00 46.24 125 ASP A O 1
ATOM 2467 N N . ALA B 1 126 ? 22.169 78.103 -17.551 1.00 42.81 126 ALA A N 1
ATOM 2468 C CA . ALA B 1 126 ? 22.524 79.445 -17.993 1.00 41.62 126 ALA A CA 1
ATOM 2469 C C . ALA B 1 126 ? 23.927 79.835 -17.532 1.00 40.48 126 ALA A C 1
ATOM 2470 O O . ALA B 1 126 ? 24.708 80.359 -18.327 1.00 39.89 126 ALA A O 1
ATOM 2472 N N . TYR B 1 127 ? 24.234 79.585 -16.252 1.00 38.10 127 TYR A N 1
ATOM 2473 C CA . TYR B 1 127 ? 25.562 79.844 -15.696 1.00 36.91 127 TYR A CA 1
ATOM 2474 C C . TYR B 1 127 ? 26.630 78.955 -16.322 1.00 38.64 127 TYR A C 1
ATOM 2475 O O . TYR B 1 127 ? 27.741 79.405 -16.564 1.00 38.06 127 TYR A O 1
ATOM 2484 N N . HIS B 1 128 ? 26.295 77.692 -16.556 1.00 40.84 128 HIS A N 1
ATOM 2485 C CA . HIS B 1 128 ? 27.209 76.774 -17.221 1.00 42.95 128 HIS A CA 1
ATOM 2486 C C . HIS B 1 128 ? 27.629 77.291 -18.604 1.00 42.96 128 HIS A C 1
ATOM 2487 O O . HIS B 1 128 ? 28.799 77.191 -18.976 1.00 43.20 128 HIS A O 1
ATOM 2494 N N . VAL B 1 129 ? 26.674 77.826 -19.358 1.00 43.09 129 VAL A N 1
ATOM 2495 C CA . VAL B 1 129 ? 26.961 78.366 -20.688 1.00 42.62 129 VAL A CA 1
ATOM 2496 C C . VAL B 1 129 ? 27.878 79.572 -20.577 1.00 42.06 129 VAL A C 1
ATOM 2497 O O . VAL B 1 129 ? 28.865 79.672 -21.308 1.00 43.20 129 VAL A O 1
ATOM 2501 N N . ILE B 1 130 ? 27.568 80.469 -19.643 1.00 39.62 130 ILE A N 1
ATOM 2502 C CA . ILE B 1 130 ? 28.426 81.613 -19.368 1.00 38.32 130 ILE A CA 1
ATOM 2503 C C . ILE B 1 130 ? 29.872 81.188 -19.055 1.00 39.50 130 ILE A C 1
ATOM 2504 O O . ILE B 1 130 ? 30.829 81.682 -19.679 1.00 38.30 130 ILE A O 1
ATOM 2509 N N . PHE B 1 131 ? 30.030 80.304 -18.070 1.00 39.62 131 PHE A N 1
ATOM 2510 C CA . PHE B 1 131 ? 31.368 79.898 -17.613 1.00 39.82 131 PHE A CA 1
ATOM 2511 C C . PHE B 1 131 ? 32.126 79.074 -18.667 1.00 40.64 131 PHE A C 1
ATOM 2512 O O . PHE B 1 131 ? 33.315 79.272 -18.867 1.00 40.38 131 PHE A O 1
ATOM 2520 N N . LYS B 1 132 ? 31.435 78.169 -19.345 1.00 43.52 132 LYS A N 1
ATOM 2521 C CA . LYS B 1 132 ? 32.047 77.411 -20.437 1.00 46.64 132 LYS A CA 1
ATOM 2522 C C . LYS B 1 132 ? 32.512 78.351 -21.559 1.00 46.74 132 LYS A C 1
ATOM 2523 O O . LYS B 1 132 ? 33.666 78.293 -21.982 1.00 46.74 132 LYS A O 1
ATOM 2529 N N . GLU B 1 133 ? 31.623 79.230 -22.016 1.00 46.42 133 GLU A N 1
ATOM 2530 C CA . GLU B 1 133 ? 31.983 80.197 -23.051 1.00 46.78 133 GLU A CA 1
ATOM 2531 C C . GLU B 1 133 ? 33.129 81.072 -22.591 1.00 46.17 133 GLU A C 1
ATOM 2532 O O . GLU B 1 133 ? 34.036 81.358 -23.372 1.00 46.75 133 GLU A O 1
ATOM 2538 N N . GLY B 1 134 ? 33.096 81.490 -21.328 1.00 44.75 134 GLY A N 1
ATOM 2539 C CA . GLY B 1 134 ? 34.195 82.248 -20.743 1.00 43.91 134 GLY A CA 1
ATOM 2540 C C . GLY B 1 134 ? 35.524 81.510 -20.794 1.00 44.19 134 GLY A C 1
ATOM 2541 O O . GLY B 1 134 ? 36.543 82.113 -21.110 1.00 44.25 134 GLY A O 1
ATOM 2542 N N . ASN B 1 135 ? 35.521 80.212 -20.471 1.00 45.50 135 ASN A N 1
ATOM 2543 C CA . ASN B 1 135 ? 36.730 79.360 -20.600 1.00 45.78 135 ASN A CA 1
ATOM 2544 C C . ASN B 1 135 ? 37.273 79.418 -22.030 1.00 47.06 135 ASN A C 1
ATOM 2545 O O . ASN B 1 135 ? 38.450 79.667 -22.246 1.00 46.48 135 ASN A O 1
ATOM 2550 N N . LEU B 1 136 ? 36.381 79.189 -22.991 1.00 49.16 136 LEU A N 1
ATOM 2551 C CA . LEU B 1 136 ? 36.722 79.159 -24.420 1.00 50.19 136 LEU A CA 1
ATOM 2552 C C . LEU B 1 136 ? 37.252 80.496 -24.929 1.00 51.52 136 LEU A C 1
ATOM 2553 O O . LEU B 1 136 ? 38.119 80.535 -25.795 1.00 52.07 136 LEU A O 1
ATOM 2558 N N . ASN B 1 137 ? 36.738 81.582 -24.364 1.00 52.44 137 ASN A N 1
ATOM 2559 C CA . ASN B 1 137 ? 37.130 82.942 -24.729 1.00 52.75 137 ASN A CA 1
ATOM 2560 C C . ASN B 1 137 ? 38.352 83.434 -23.949 1.00 51.33 137 ASN A C 1
ATOM 2561 O O . ASN B 1 137 ? 38.852 84.517 -24.204 1.00 52.01 137 ASN A O 1
ATOM 2566 N N . GLY B 1 138 ? 38.828 82.645 -22.990 1.00 49.53 138 GLY A N 1
ATOM 2567 C CA . GLY B 1 138 ? 39.995 83.018 -22.188 1.00 47.40 138 GLY A CA 1
ATOM 2568 C C . GLY B 1 138 ? 39.746 84.085 -21.137 1.00 46.14 138 GLY A C 1
ATOM 2569 O O . GLY B 1 138 ? 40.675 84.796 -20.750 1.00 46.27 138 GLY A O 1
ATOM 2570 N N . GLU B 1 139 ? 38.512 84.200 -20.646 1.00 44.89 139 GLU A N 1
ATOM 2571 C CA . GLU B 1 139 ? 38.186 85.230 -19.636 1.00 42.94 139 GLU A CA 1
ATOM 2572 C C . GLU B 1 139 ? 38.541 84.746 -18.236 1.00 42.42 139 GLU A C 1
ATOM 2573 O O . GLU B 1 139 ? 38.730 85.541 -17.312 1.00 41.87 139 GLU A O 1
ATOM 2579 N N . TRP B 1 140 ? 38.619 83.431 -18.096 1.00 42.68 140 TRP A N 1
ATOM 2580 C CA . TRP B 1 140 ? 38.975 82.777 -16.837 1.00 42.64 140 TRP A CA 1
ATOM 2581 C C . TRP B 1 140 ? 39.336 81.342 -17.160 1.00 44.46 140 TRP A C 1
ATOM 2582 O O . TRP B 1 140 ? 39.107 80.887 -18.278 1.00 44.76 140 TRP A O 1
ATOM 2593 N N . SER B 1 141 ? 39.875 80.630 -16.176 1.00 46.75 141 SER A N 1
ATOM 2594 C CA . SER B 1 141 ? 40.120 79.203 -16.309 1.00 48.80 141 SER A CA 1
ATOM 2595 C C . SER B 1 141 ? 39.534 78.470 -15.112 1.00 48.56 141 SER A C 1
ATOM 2596 O O . SER B 1 141 ? 40.091 78.503 -14.020 1.00 47.82 141 SER A O 1
ATOM 2599 N N . ILE B 1 142 ? 38.391 77.834 -15.343 1.00 49.30 142 ILE A N 1
ATOM 2600 C CA . ILE B 1 142 ? 37.642 77.107 -14.320 1.00 49.93 142 ILE A CA 1
ATOM 2601 C C . ILE B 1 142 ? 37.668 75.611 -14.673 1.00 51.18 142 ILE A C 1
ATOM 2602 O O . ILE B 1 142 ? 37.302 75.236 -15.788 1.00 50.79 142 ILE A O 1
ATOM 2607 N N . ASN B 1 143 ? 38.103 74.774 -13.728 1.00 53.15 143 ASN A N 1
ATOM 2608 C CA . ASN B 1 143 ? 38.203 73.324 -13.942 1.00 54.57 143 ASN A CA 1
ATOM 2609 C C . ASN B 1 143 ? 36.854 72.624 -13.885 1.00 54.82 143 ASN A C 1
ATOM 2610 O O . ASN B 1 143 ? 36.496 71.907 -14.824 1.00 56.45 143 ASN A O 1
ATOM 2615 N N . ASP B 1 144 ? 36.125 72.813 -12.778 1.00 53.54 144 ASP A N 1
ATOM 2616 C CA . ASP B 1 144 ? 34.804 72.202 -12.584 1.00 52.42 144 ASP A CA 1
ATOM 2617 C C . ASP B 1 144 ? 33.737 73.270 -12.800 1.00 50.39 144 ASP A C 1
ATOM 2618 O O . ASP B 1 144 ? 33.359 73.992 -11.871 1.00 49.13 144 ASP A O 1
ATOM 2623 N N . VAL B 1 145 ? 33.273 73.373 -14.042 1.00 48.61 145 VAL A N 1
ATOM 2624 C CA . VAL B 1 145 ? 32.267 74.358 -14.414 1.00 47.15 145 VAL A CA 1
ATOM 2625 C C . VAL B 1 145 ? 30.906 73.998 -13.801 1.00 46.38 145 VAL A C 1
ATOM 2626 O O . VAL B 1 145 ? 30.131 74.885 -13.455 1.00 45.44 145 VAL A O 1
ATOM 2630 N N . ASN B 1 146 ? 30.641 72.701 -13.638 1.00 46.41 146 ASN A N 1
ATOM 2631 C CA . ASN B 1 146 ? 29.409 72.225 -12.994 1.00 45.97 146 ASN A CA 1
ATOM 2632 C C . ASN B 1 146 ? 29.282 72.688 -11.544 1.00 44.05 146 ASN A C 1
ATOM 2633 O O . ASN B 1 146 ? 28.2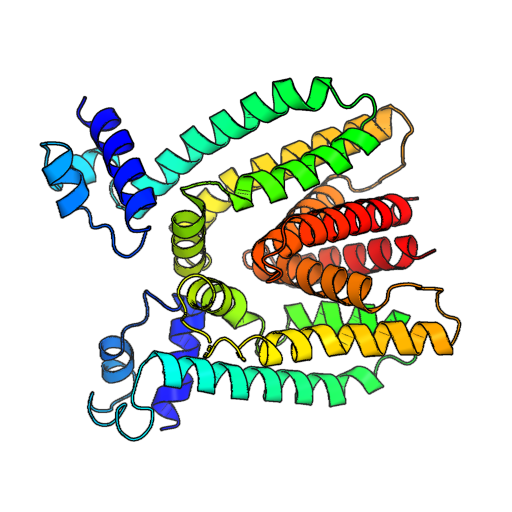37 73.203 -11.146 1.00 43.85 146 ASN A O 1
ATOM 2638 N N . ALA B 1 147 ? 30.343 72.495 -10.766 1.00 41.97 147 ALA A N 1
ATOM 2639 C CA . ALA B 1 147 ? 30.381 72.934 -9.370 1.00 40.57 147 ALA A CA 1
ATOM 2640 C C . ALA B 1 147 ? 30.215 74.431 -9.258 1.00 39.31 147 ALA A C 1
ATOM 2641 O O . ALA B 1 147 ? 29.448 74.907 -8.444 1.00 40.03 147 ALA A O 1
ATOM 2643 N N . VAL B 1 148 ? 30.969 75.172 -10.062 1.00 38.29 148 VAL A N 1
ATOM 2644 C CA . VAL B 1 148 ? 30.974 76.623 -9.987 1.00 36.95 148 VAL A CA 1
ATOM 2645 C C . VAL B 1 148 ? 29.618 77.194 -10.421 1.00 35.79 148 VAL A C 1
ATOM 2646 O O . VAL B 1 148 ? 29.148 78.155 -9.838 1.00 35.20 148 VAL A O 1
ATOM 2650 N N . SER B 1 149 ? 28.981 76.576 -11.413 1.00 35.54 149 SER A N 1
ATOM 2651 C CA . SER B 1 149 ? 27.648 76.994 -11.863 1.00 36.18 149 SER A CA 1
ATOM 2652 C C . SER B 1 149 ? 26.558 76.817 -10.798 1.00 35.82 149 SER A C 1
ATOM 2653 O O . SER B 1 149 ? 25.671 77.661 -10.662 1.00 33.51 149 SER A O 1
ATOM 2656 N N . LYS B 1 150 ? 26.615 75.699 -10.072 1.00 36.93 150 LYS A N 1
ATOM 2657 C CA . LYS B 1 150 ? 25.703 75.452 -8.964 1.00 36.90 150 LYS A CA 1
ATOM 2658 C C . LYS B 1 150 ? 25.961 76.436 -7.850 1.00 33.95 150 LYS A C 1
ATOM 2659 O O . LYS B 1 150 ? 25.030 76.976 -7.267 1.00 35.33 150 LYS A O 1
ATOM 2665 N N . ILE B 1 151 ? 27.230 76.668 -7.548 1.00 32.20 151 ILE A N 1
ATOM 2666 C CA . ILE B 1 151 ? 27.591 77.583 -6.480 1.00 31.56 151 ILE A CA 1
ATOM 2667 C C . ILE B 1 151 ? 27.099 79.000 -6.760 1.00 31.73 151 ILE A C 1
ATOM 2668 O O . ILE B 1 151 ? 26.438 79.614 -5.902 1.00 30.67 151 ILE A O 1
ATOM 2673 N N . ALA B 1 152 ? 27.417 79.517 -7.952 1.00 30.96 152 ALA A N 1
ATOM 2674 C CA . ALA B 1 152 ? 26.904 80.827 -8.394 1.00 29.83 152 ALA A CA 1
ATOM 2675 C C . ALA B 1 152 ? 25.391 80.913 -8.275 1.00 28.24 152 ALA A C 1
ATOM 2676 O O . ALA B 1 152 ? 24.870 81.845 -7.673 1.00 28.61 152 ALA A O 1
ATOM 2678 N N . ALA B 1 153 ? 24.686 79.920 -8.805 1.00 28.69 153 ALA A N 1
ATOM 2679 C CA . ALA B 1 153 ? 23.228 79.964 -8.838 1.00 29.81 153 ALA A CA 1
ATOM 2680 C C . ALA B 1 153 ? 22.625 79.989 -7.438 1.00 30.68 153 ALA A C 1
ATOM 2681 O O . ALA B 1 153 ? 21.661 80.698 -7.196 1.00 30.20 153 ALA A O 1
ATOM 2683 N N . ASN B 1 154 ? 23.181 79.182 -6.534 1.00 31.45 154 ASN A N 1
ATOM 2684 C CA . ASN B 1 154 ? 22.670 79.094 -5.174 1.00 30.88 154 ASN A CA 1
ATOM 2685 C C . ASN B 1 154 ? 23.027 80.332 -4.418 1.00 29.26 154 ASN A C 1
ATOM 2686 O O . ASN B 1 154 ? 22.208 80.862 -3.682 1.00 30.03 154 ASN A O 1
ATOM 2691 N N . ALA B 1 155 ? 24.251 80.806 -4.615 1.00 28.37 155 ALA A N 1
ATOM 2692 C CA . ALA B 1 155 ? 24.734 81.993 -3.916 1.00 27.61 155 ALA A CA 1
ATOM 2693 C C . ALA B 1 155 ? 23.980 83.260 -4.334 1.00 27.46 155 ALA A C 1
ATOM 2694 O O . ALA B 1 155 ? 23.598 84.083 -3.486 1.00 27.39 155 ALA A O 1
ATOM 2696 N N . VAL B 1 156 ? 23.761 83.421 -5.636 1.00 26.92 156 VAL A N 1
ATOM 2697 C CA . VAL B 1 156 ? 23.009 84.596 -6.166 1.00 26.22 156 VAL A CA 1
ATOM 2698 C C . VAL B 1 156 ? 21.568 84.615 -5.649 1.00 26.16 156 VAL A C 1
ATOM 2699 O O . VAL B 1 156 ? 21.059 85.623 -5.171 1.00 25.56 156 VAL A O 1
ATOM 2703 N N . ASN B 1 157 ? 20.909 83.482 -5.738 1.00 28.25 157 ASN A N 1
ATOM 2704 C CA . ASN B 1 157 ? 19.559 83.389 -5.206 1.00 31.44 157 ASN A CA 1
ATOM 2705 C C . ASN B 1 157 ? 19.408 83.478 -3.688 1.00 30.54 157 ASN A C 1
ATOM 2706 O O . ASN B 1 157 ? 18.374 83.901 -3.211 1.00 31.03 157 ASN A O 1
ATOM 2711 N N . GLY B 1 158 ? 20.443 83.134 -2.937 1.00 31.01 158 GLY A N 1
ATOM 2712 C CA . GLY B 1 158 ? 20.456 83.423 -1.502 1.00 30.66 158 GLY A CA 1
ATOM 2713 C C . GLY B 1 158 ? 20.427 84.910 -1.240 1.00 29.37 158 GLY A C 1
ATOM 2714 O O . GLY B 1 158 ? 19.660 85.409 -0.408 1.00 30.27 158 GLY A O 1
ATOM 2715 N N . ILE B 1 159 ? 21.292 85.624 -1.943 1.00 29.21 159 ILE A N 1
ATOM 2716 C CA . ILE B 1 159 ? 21.346 87.085 -1.867 1.00 28.76 159 ILE A CA 1
ATOM 2717 C C . ILE B 1 159 ? 19.986 87.681 -2.220 1.00 28.56 159 ILE A C 1
ATOM 2718 O O . ILE B 1 159 ? 19.496 88.585 -1.540 1.00 28.85 159 ILE A O 1
ATOM 2723 N N . VAL B 1 160 ? 19.347 87.156 -3.261 1.00 28.44 160 VAL A N 1
ATOM 2724 C CA . VAL B 1 160 ? 18.050 87.698 -3.657 1.00 30.05 160 VAL A CA 1
ATOM 2725 C C . VAL B 1 160 ? 16.962 87.385 -2.620 1.00 31.39 160 VAL A C 1
ATOM 2726 O O . VAL B 1 160 ? 16.195 88.259 -2.243 1.00 32.33 160 VAL A O 1
ATOM 2730 N N . THR B 1 161 ? 16.903 86.144 -2.162 1.00 32.74 161 THR A N 1
ATOM 2731 C CA . THR B 1 161 ? 15.805 85.710 -1.308 1.00 35.36 161 THR A CA 1
ATOM 2732 C C . THR B 1 161 ? 15.910 86.205 0.134 1.00 37.37 161 THR A C 1
ATOM 2733 O O . THR B 1 161 ? 14.917 86.634 0.713 1.00 37.76 161 THR A O 1
ATOM 2737 N N . PHE B 1 162 ? 17.111 86.177 0.703 1.00 38.94 162 PHE A N 1
ATOM 2738 C CA . PHE B 1 162 ? 17.273 86.413 2.130 1.00 39.84 162 PHE A CA 1
ATOM 2739 C C . PHE B 1 162 ? 17.610 87.849 2.474 1.00 42.41 162 PHE A C 1
ATOM 2740 O O . PHE B 1 162 ? 17.552 88.216 3.636 1.00 42.24 162 PHE A O 1
ATOM 2748 N N . THR B 1 163 ? 17.940 88.677 1.482 1.00 45.74 163 THR A N 1
ATOM 2749 C CA . THR B 1 163 ? 18.214 90.088 1.753 1.00 49.12 163 THR A CA 1
ATOM 2750 C C . THR B 1 163 ? 16.910 90.843 2.033 1.00 53.14 163 THR A C 1
ATOM 2751 O O . THR B 1 163 ? 15.928 90.727 1.285 1.00 53.03 163 THR A O 1
ATOM 2755 N N . HIS B 1 164 ? 16.917 91.617 3.118 1.00 57.10 164 HIS A N 1
ATOM 2756 C CA . HIS B 1 164 ? 15.721 92.308 3.596 1.00 60.07 164 HIS A CA 1
ATOM 2757 C C . HIS B 1 164 ? 15.675 93.800 3.263 1.00 61.66 164 HIS A C 1
ATOM 2758 O O . HIS B 1 164 ? 14.642 94.438 3.500 1.00 62.84 164 HIS A O 1
ATOM 2765 N N . GLU B 1 165 ? 16.777 94.356 2.742 1.00 62.15 165 GLU A N 1
ATOM 2766 C CA . GLU B 1 165 ? 16.814 95.756 2.290 1.00 62.54 165 GLU A CA 1
ATOM 2767 C C . GLU B 1 165 ? 15.710 95.988 1.258 1.00 63.56 165 GLU A C 1
ATOM 2768 O O . GLU B 1 165 ? 15.685 95.334 0.208 1.00 64.97 165 GLU A O 1
ATOM 2770 N N . GLN B 1 166 ? 14.777 96.884 1.573 1.00 63.35 166 GLN A N 1
ATOM 2771 C CA . GLN B 1 166 ? 13.680 97.204 0.648 1.00 62.46 166 GLN A CA 1
ATOM 2772 C C . GLN B 1 166 ? 14.168 98.119 -0.482 1.00 60.76 166 GLN A C 1
ATOM 2773 O O . GLN B 1 166 ? 13.618 98.090 -1.598 1.00 61.88 166 GLN A O 1
ATOM 2775 N N . ASN B 1 167 ? 15.198 98.920 -0.189 1.00 57.24 167 ASN A N 1
ATOM 2776 C CA . ASN B 1 167 ? 15.787 99.812 -1.175 1.00 53.98 167 ASN A CA 1
ATOM 2777 C C . ASN B 1 167 ? 16.446 99.002 -2.291 1.00 50.57 167 ASN A C 1
ATOM 2778 O O . ASN B 1 167 ? 17.487 98.360 -2.097 1.00 48.73 167 ASN A O 1
ATOM 2783 N N . ILE B 1 168 ? 15.822 99.041 -3.462 1.00 47.25 168 ILE A N 1
ATOM 2784 C CA . ILE B 1 168 ? 16.275 98.249 -4.592 1.00 45.38 168 ILE A CA 1
ATOM 2785 C C . ILE B 1 168 ? 17.651 98.720 -5.083 1.00 43.47 168 ILE A C 1
ATOM 2786 O O . ILE B 1 168 ? 18.423 97.920 -5.615 1.00 42.63 168 ILE A O 1
ATOM 2791 N N . ASN B 1 169 ? 17.976 99.995 -4.859 1.00 43.20 169 ASN A N 1
ATOM 2792 C CA . ASN B 1 169 ? 19.284 100.544 -5.258 1.00 43.16 169 ASN A CA 1
ATOM 2793 C C . ASN B 1 169 ? 20.441 99.857 -4.501 1.00 41.68 169 ASN A C 1
ATOM 2794 O O . ASN B 1 169 ? 21.465 99.500 -5.088 1.00 40.04 169 ASN A O 1
ATOM 2799 N N . GLU B 1 170 ? 20.253 99.686 -3.193 1.00 40.76 170 GLU A N 1
ATOM 2800 C CA . GLU B 1 170 ? 21.244 99.049 -2.327 1.00 40.47 170 GLU A CA 1
ATOM 2801 C C . GLU B 1 170 ? 21.363 97.558 -2.620 1.00 37.61 170 GLU A C 1
ATOM 2802 O O . GLU B 1 170 ? 22.448 97.008 -2.619 1.00 38.21 170 GLU A O 1
ATOM 2808 N N . ARG B 1 171 ? 20.233 96.913 -2.872 1.00 35.85 171 ARG A N 1
ATOM 2809 C CA . ARG B 1 171 ? 20.216 95.534 -3.304 1.00 34.65 171 ARG A CA 1
ATOM 2810 C C . ARG B 1 171 ? 21.025 95.324 -4.582 1.00 33.42 171 ARG A C 1
ATOM 2811 O O . ARG B 1 171 ? 21.784 94.368 -4.675 1.00 32.52 171 ARG A O 1
ATOM 2819 N N . ILE B 1 172 ? 20.889 96.232 -5.553 1.00 33.39 172 ILE A N 1
ATOM 2820 C CA . ILE B 1 172 ? 21.605 96.108 -6.824 1.00 31.80 172 ILE A CA 1
ATOM 2821 C C . ILE B 1 172 ? 23.105 96.240 -6.619 1.00 31.23 172 ILE A C 1
ATOM 2822 O O . ILE B 1 172 ? 23.887 95.489 -7.217 1.00 29.74 172 ILE A O 1
ATOM 2827 N N . LYS B 1 173 ? 23.486 97.209 -5.789 1.00 32.72 173 LYS A N 1
ATOM 2828 C CA . LYS B 1 173 ? 24.875 97.448 -5.386 1.00 35.36 173 LYS A CA 1
ATOM 2829 C C . LYS B 1 173 ? 25.504 96.213 -4.717 1.00 33.37 173 LYS A C 1
ATOM 2830 O O . LYS B 1 173 ? 26.616 95.817 -5.060 1.00 33.33 173 LYS A O 1
ATOM 2836 N N . LEU B 1 174 ? 24.787 95.604 -3.775 1.00 32.51 174 LEU A N 1
ATOM 2837 C CA . LEU B 1 174 ? 25.267 94.381 -3.118 1.00 31.08 174 LEU A CA 1
ATOM 2838 C C . LEU B 1 174 ? 25.446 93.238 -4.100 1.00 28.64 174 LEU A C 1
ATOM 2839 O O . LEU B 1 174 ? 26.428 92.533 -4.037 1.00 27.62 174 LEU A O 1
ATOM 2844 N N . MET B 1 175 ? 24.505 93.069 -5.027 1.00 28.37 175 MET A N 1
ATOM 2845 C CA . MET B 1 175 ? 24.634 92.023 -6.036 1.00 28.15 175 MET A CA 1
ATOM 2846 C C . MET B 1 175 ? 25.830 92.218 -6.977 1.00 26.62 175 MET A C 1
ATOM 2847 O O . MET B 1 175 ? 26.541 91.272 -7.289 1.00 26.62 175 MET A O 1
ATOM 2852 N N . ASN B 1 176 ? 26.049 93.445 -7.434 1.00 27.72 176 ASN A N 1
ATOM 2853 C CA . ASN B 1 176 ? 27.208 93.746 -8.278 1.00 27.00 176 ASN A CA 1
ATOM 2854 C C . ASN B 1 176 ? 28.526 93.571 -7.547 1.00 27.28 176 ASN A C 1
ATOM 2855 O O . ASN B 1 176 ? 29.496 93.113 -8.141 1.00 26.60 176 ASN A O 1
ATOM 2860 N N . LYS B 1 177 ? 28.566 93.945 -6.271 1.00 28.77 177 LYS A N 1
ATOM 2861 C CA . LYS B 1 177 ? 29.732 93.646 -5.425 1.00 30.51 177 LYS A CA 1
ATOM 2862 C C . LYS B 1 177 ? 29.975 92.134 -5.366 1.00 30.76 177 LYS A C 1
ATOM 2863 O O . LYS B 1 177 ? 31.095 91.679 -5.609 1.00 32.60 177 LYS A O 1
ATOM 2869 N N . PHE B 1 178 ? 28.933 91.357 -5.057 1.00 30.60 178 PHE A N 1
ATOM 2870 C CA . PHE B 1 178 ? 29.034 89.903 -5.084 1.00 29.46 178 PHE A CA 1
ATOM 2871 C C . PHE B 1 178 ? 29.650 89.392 -6.372 1.00 29.55 178 PHE A C 1
ATOM 2872 O O . PHE B 1 178 ? 30.551 88.561 -6.339 1.00 29.50 178 PHE A O 1
ATOM 2880 N N . SER B 1 179 ? 29.116 89.843 -7.515 1.00 29.35 179 SER A N 1
ATOM 2881 C CA . SER B 1 179 ? 29.587 89.379 -8.822 1.00 27.99 179 SER A CA 1
ATOM 2882 C C . SER B 1 179 ? 31.061 89.697 -9.030 1.00 27.67 179 SER A C 1
ATOM 2883 O O . SER B 1 179 ? 31.809 88.910 -9.576 1.00 27.39 179 SER A O 1
ATOM 2886 N N . GLN B 1 180 ? 31.470 90.869 -8.594 1.00 29.84 180 GLN A N 1
ATOM 2887 C CA . GLN B 1 180 ? 32.867 91.257 -8.625 1.00 30.93 180 GLN A CA 1
ATOM 2888 C C . GLN B 1 180 ? 33.743 90.344 -7.736 1.00 31.78 180 GLN A C 1
ATOM 2889 O O . GLN B 1 180 ? 34.753 89.801 -8.193 1.00 30.00 180 GLN A O 1
ATOM 2895 N N . ILE B 1 181 ? 33.357 90.173 -6.472 1.00 33.53 181 ILE A N 1
ATOM 2896 C CA . ILE B 1 181 ? 34.115 89.280 -5.564 1.00 33.34 181 ILE A CA 1
ATOM 2897 C C . ILE B 1 181 ? 34.212 87.887 -6.159 1.00 33.61 181 ILE A C 1
ATOM 2898 O O . ILE B 1 181 ? 35.298 87.324 -6.281 1.00 34.42 181 ILE A O 1
ATOM 2903 N N . PHE B 1 182 ? 33.073 87.352 -6.583 1.00 34.17 182 PHE A N 1
ATOM 2904 C CA . PHE B 1 182 ? 33.015 85.997 -7.083 1.00 33.37 182 PHE A CA 1
ATOM 2905 C C . PHE B 1 182 ? 33.931 85.797 -8.286 1.00 35.03 182 PHE A C 1
ATOM 2906 O O . PHE B 1 182 ? 34.768 84.870 -8.316 1.00 35.27 182 PHE A O 1
ATOM 2914 N N . LEU B 1 183 ? 33.781 86.653 -9.289 1.00 35.22 183 LEU A N 1
ATOM 2915 C CA . LEU B 1 183 ? 34.637 86.561 -10.472 1.00 34.54 183 LEU A CA 1
ATOM 2916 C C . LEU B 1 183 ? 36.122 86.762 -10.116 1.00 33.71 183 LEU A C 1
ATOM 2917 O O . LEU B 1 183 ? 36.970 86.048 -10.597 1.00 33.07 183 LEU A O 1
ATOM 2922 N N . ASN B 1 184 ? 36.436 87.723 -9.264 1.00 36.25 184 ASN A N 1
ATOM 2923 C CA . ASN B 1 184 ? 37.821 87.921 -8.811 1.00 38.25 184 ASN A CA 1
ATOM 2924 C C . ASN B 1 184 ? 38.407 86.670 -8.111 1.00 39.80 184 ASN A C 1
ATOM 2925 O O . ASN B 1 184 ? 39.612 86.382 -8.203 1.00 38.97 184 ASN A O 1
ATOM 2930 N N . GLY B 1 185 ? 37.547 85.920 -7.433 1.00 41.35 185 GLY A N 1
ATOM 2931 C CA . GLY B 1 185 ? 37.949 84.683 -6.779 1.00 42.35 185 GLY A CA 1
ATOM 2932 C C . GLY B 1 185 ? 38.271 83.556 -7.735 1.00 44.29 185 GLY A C 1
ATOM 2933 O O . GLY B 1 185 ? 39.022 82.651 -7.392 1.00 44.66 185 GLY A O 1
ATOM 2934 N N . LEU B 1 186 ? 37.706 83.608 -8.935 1.00 45.62 186 LEU A N 1
ATOM 2935 C CA . LEU B 1 186 ? 37.957 82.595 -9.952 1.00 47.80 186 LEU A CA 1
ATOM 2936 C C . LEU B 1 186 ? 39.320 82.745 -10.639 1.00 51.03 186 LEU A C 1
ATOM 2937 O O . LEU B 1 186 ? 39.759 81.827 -11.339 1.00 51.79 186 LEU A O 1
ATOM 2942 N N . SER B 1 187 ? 39.975 83.892 -10.444 1.00 53.43 187 SER A N 1
ATOM 2943 C CA . SER B 1 187 ? 41.298 84.151 -11.026 1.00 55.72 187 SER A CA 1
ATOM 2944 C C . SER B 1 187 ? 42.415 83.568 -10.158 1.00 56.86 187 SER A C 1
ATOM 2945 O O . SER B 1 187 ? 42.624 83.996 -9.020 1.00 57.93 187 SER A O 1
#

Foldseek 3Di:
DVLLLVLLVVCCLVPALPVDDCVNSCVRSVHDSCRCPPVQNDSLSSVVVSLVVLLVVLVVVLVVQQVVQDALLSSLLRNLLCLQVDPGDLSNVRNLVVSVVPDPPSVCNVVSVCSQLVSQLCSVVVCCVVVVFPDDCSVVLSVCSSVVSSCLRPVCPVDDSVVSSVVSNVVSVVSSVVRD/DLLVLLLVQLVVCCLVPALPPDDPVNSQVNSVHDPVSVCVNQVDSLRSVLVNLVVVLVVVVVVLVVVLVVQDALLSSLLVLLLCVQVCLLPPSNNRNVVVSCVVCCPPPVSVVSVVVSLVVQLVSQLVSVVVCCVVVVAPDDCSSVLSVVSSVVSVCLRPVDDPNPVVVSSVVSSVVSVVSSVVRD